Protein AF-A0A6P8J3Q3-F1 (afdb_monomer)

Nearest PDB structures (foldseek):
  6f09-assembly3_P  TM=2.972E-01  e=6.223E+00  Homo sapiens

Mean predicted aligned error: 11.13 Å

Foldseek 3Di:
DPPVVVVVVVLVVLLVVLVVLLVVLVVVVVVVCVVCVPPDPDDQPVVQLVSLLSQLLSCQANVHDPVSNVVSVVSLVPGPPNALVSLCSSLCSCCPPPHPNLVSNLVSLVVSLVRLVPDPDRDLVSNLVSLVVNLCSLCPVVPDPPPVSLVSSVVSLVVVLCVPVVCVPDDRDLVSLVVQLVVLQVQLVVCVVVVNNVSSCSSNVSSVSSVVSNVVVVVVVVVVVPVDDDDDDDFDDDDPDTDDDDPDDDDDDPDDD

pLDDT: mean 80.4, std 21.44, range [24.84, 98.38]

Organism: Actinia tenebrosa (NCBI:txid6105)

Secondary structure (DSSP, 8-state):
--HHHHHHHHHHHHHHHHHHHHHHHHHHHHHHHHHHTTS---S--HHHHHHHHHHHHHHHHHT--HHHHHHHHHHHHHSTT--HHHHHHHHHH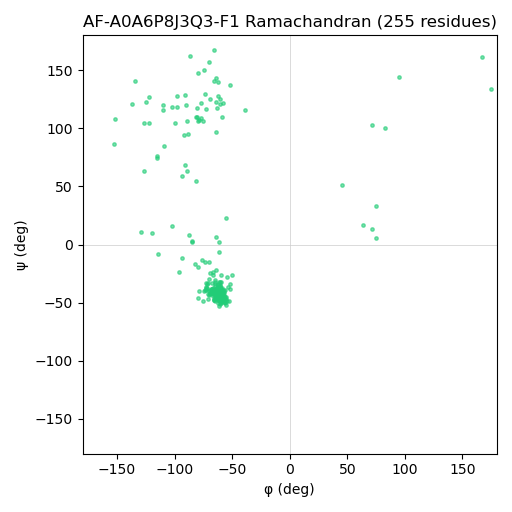HTSTT---HHHHHHHHHHHHHHHHTSSS--HHHHHHHHHHHHHHHH-STT---HHHHHHHHHHHHHHHHHHHT-TT----HHHHHHHHHHHHHHHHHHHHTT-HHHHHHHHHHHHHHHHHHHHHHHHHHHH--SS---------BTTB------S---------

Solvent-accessible surface area (backbone atoms only — not comparable to full-atom values): 14743 Å² total; per-residue (Å²): 132,60,69,69,57,55,52,52,52,52,54,51,52,52,48,52,53,38,53,51,49,49,52,50,47,51,53,50,54,53,48,52,51,62,64,45,74,80,46,82,87,83,72,83,54,59,66,63,52,50,48,39,52,53,49,37,41,37,38,34,63,65,66,57,55,69,69,60,48,49,52,36,52,52,52,52,69,71,40,76,88,63,51,33,65,59,26,46,49,51,18,50,43,25,55,39,83,88,16,76,38,63,68,64,16,52,53,25,35,53,51,18,48,54,42,40,68,71,36,100,66,67,52,42,74,60,45,49,53,49,50,48,52,50,41,44,63,36,52,62,61,83,76,64,86,50,63,64,43,51,51,57,32,48,53,54,52,49,56,50,50,51,60,48,69,77,30,87,87,56,76,66,49,63,72,58,46,53,49,51,21,51,54,28,34,52,52,10,53,56,30,40,80,68,71,38,52,74,62,11,50,55,27,37,51,52,16,51,55,44,48,53,56,52,52,53,50,53,52,56,51,53,68,71,44,76,76,79,81,94,81,91,80,87,85,68,90,56,93,94,50,88,69,87,84,76,89,80,82,91,74,85,80,78,78,84,126

Radius of gyration: 24.21 Å; Cα contacts (8 Å, |Δi|>4): 205; chains: 1; bounding box: 51×53×72 Å

Sequence (257 aa):
IPYSLLIATFVSIQKNVLKQALTHIQACRDLCRRINAGRQASGRDDIAILLTLYEFEAKAKLGESDASLESCLQKAIALPYCEAKTFETLAALAVEPPAFYKDISMKSLRLAVKKHKNSNSVDFNKLSKVYHSLIEMSLNAGSSSDANSKEEAWGIYQEILECIDDNEKATYPEMEAIWLMTKAWNCGIHLFSSGRLKAAEKWCATAMRLLQQLNGFKNNYESKNDGNIPSKVHVQVENGSFSFLISSSPVHMPFLE

Structure (mmCIF, N/CA/C/O backbone):
data_AF-A0A6P8J3Q3-F1
#
_entry.id   AF-A0A6P8J3Q3-F1
#
loop_
_atom_site.group_PDB
_atom_site.id
_atom_site.type_symbol
_atom_site.label_atom_id
_atom_site.label_alt_id
_atom_site.label_comp_id
_atom_site.label_asym_id
_atom_site.label_entity_id
_atom_site.label_seq_id
_atom_site.pdbx_PDB_ins_code
_atom_site.Cartn_x
_atom_site.Cartn_y
_atom_site.Cartn_z
_atom_site.occupancy
_atom_site.B_iso_or_equiv
_atom_site.auth_seq_id
_atom_site.auth_comp_id
_atom_site.auth_asym_id
_atom_site.auth_atom_id
_atom_site.pdbx_PDB_model_num
ATOM 1 N N . ILE A 1 1 ? 30.888 26.381 -12.286 1.00 66.25 1 ILE A N 1
ATOM 2 C CA . ILE A 1 1 ? 29.611 25.821 -12.798 1.00 66.25 1 ILE A CA 1
ATOM 3 C C . ILE A 1 1 ? 28.544 26.118 -11.753 1.00 66.25 1 ILE A C 1
ATOM 5 O O . ILE A 1 1 ? 28.796 25.799 -10.596 1.00 66.25 1 ILE A O 1
ATOM 9 N N . PRO A 1 2 ? 27.424 26.777 -12.089 1.00 84.31 2 PRO A N 1
ATOM 10 C CA . PRO A 1 2 ? 26.371 27.029 -11.110 1.00 84.31 2 PRO A CA 1
ATOM 11 C C . PRO A 1 2 ? 25.737 25.701 -10.670 1.00 84.31 2 PRO A C 1
ATOM 13 O O . PRO A 1 2 ? 25.537 24.807 -11.492 1.00 84.31 2 PRO A O 1
ATOM 16 N N . TYR A 1 3 ? 25.414 25.574 -9.380 1.00 79.56 3 TYR A N 1
ATOM 17 C CA . TYR A 1 3 ? 24.827 24.363 -8.786 1.00 79.56 3 TYR A CA 1
ATOM 18 C C . TYR A 1 3 ? 23.587 23.854 -9.540 1.00 79.56 3 TYR A C 1
ATOM 20 O O . TYR A 1 3 ? 23.400 22.649 -9.682 1.00 79.56 3 TYR A O 1
ATOM 28 N N . SER A 1 4 ? 22.781 24.760 -10.099 1.00 80.56 4 SER A N 1
ATOM 29 C CA . SER A 1 4 ? 21.615 24.428 -10.924 1.00 80.56 4 SER A CA 1
ATOM 30 C C . SER A 1 4 ? 21.967 23.643 -12.192 1.00 80.56 4 SER A C 1
ATOM 32 O O . SER A 1 4 ? 21.256 22.707 -12.553 1.00 80.56 4 SER A O 1
ATOM 34 N N . LEU A 1 5 ? 23.082 23.974 -12.849 1.00 82.06 5 LEU A N 1
ATOM 35 C CA . LEU A 1 5 ? 23.535 23.275 -14.052 1.00 82.06 5 LEU A CA 1
ATOM 36 C C . LEU A 1 5 ? 24.076 21.882 -13.704 1.00 82.06 5 LEU A C 1
ATOM 38 O O . LEU A 1 5 ? 23.796 20.928 -14.424 1.00 82.06 5 LEU A O 1
ATOM 42 N N . LEU A 1 6 ? 24.768 21.743 -12.567 1.00 83.81 6 LEU A N 1
ATOM 43 C CA . LEU A 1 6 ? 25.231 20.446 -12.064 1.00 83.81 6 LEU A CA 1
ATOM 44 C C . LEU A 1 6 ? 24.043 19.505 -11.788 1.00 83.81 6 LEU A C 1
ATOM 46 O O . LEU A 1 6 ? 24.020 18.379 -12.285 1.00 83.81 6 LEU A O 1
ATOM 50 N N . ILE A 1 7 ? 23.020 19.988 -11.075 1.00 85.56 7 ILE A N 1
ATOM 51 C CA . ILE A 1 7 ? 21.802 19.217 -10.775 1.00 85.56 7 ILE A CA 1
ATOM 52 C C . ILE A 1 7 ? 21.082 18.813 -12.067 1.00 85.56 7 ILE A C 1
ATOM 54 O O . ILE A 1 7 ? 20.723 17.648 -12.232 1.00 85.56 7 ILE A O 1
ATOM 58 N N . ALA A 1 8 ? 20.925 19.737 -13.020 1.00 81.81 8 ALA A N 1
ATOM 59 C CA . ALA A 1 8 ? 20.285 19.441 -14.300 1.00 81.81 8 ALA A CA 1
ATOM 60 C C . ALA A 1 8 ? 21.044 18.364 -15.097 1.00 81.81 8 ALA A C 1
ATOM 62 O O . ALA A 1 8 ? 20.426 17.448 -15.644 1.00 81.81 8 ALA A O 1
ATOM 63 N N . THR A 1 9 ? 22.380 18.431 -15.130 1.00 86.38 9 THR A N 1
ATOM 64 C CA . THR A 1 9 ? 23.198 17.403 -15.794 1.00 86.38 9 THR A CA 1
ATOM 65 C C . THR A 1 9 ? 23.072 16.043 -15.115 1.00 86.38 9 THR A C 1
ATOM 67 O O . THR A 1 9 ? 22.889 15.041 -15.801 1.00 86.38 9 THR A O 1
ATOM 70 N N . PHE A 1 10 ? 23.073 16.004 -13.781 1.00 86.69 10 PHE A N 1
ATOM 71 C CA . PHE A 1 10 ? 22.907 14.772 -13.017 1.00 86.69 10 PHE A CA 1
ATOM 72 C C . PHE A 1 10 ? 21.541 14.117 -13.268 1.00 86.69 10 PHE A C 1
ATOM 74 O O . PHE A 1 10 ? 21.478 12.935 -13.605 1.00 86.69 10 PHE A O 1
ATOM 81 N N . VAL A 1 11 ? 20.453 14.895 -13.207 1.00 87.56 11 VAL A N 1
ATOM 82 C CA . VAL A 1 11 ? 19.094 14.410 -13.507 1.00 87.56 11 VAL A CA 1
ATOM 83 C C . VAL A 1 11 ? 18.997 13.893 -14.946 1.00 87.56 11 VAL A C 1
ATOM 85 O O . VAL A 1 11 ? 18.385 12.854 -15.192 1.00 87.56 11 VAL A O 1
ATOM 88 N N . SER A 1 12 ? 19.620 14.581 -15.907 1.00 88.75 12 SER A N 1
ATOM 89 C CA . SER A 1 12 ? 19.648 14.144 -17.309 1.00 88.75 12 SER A CA 1
ATOM 90 C C . SER A 1 12 ? 20.360 12.796 -17.482 1.00 88.75 12 SER A C 1
ATOM 92 O O . SER A 1 12 ? 19.829 11.895 -18.135 1.00 88.75 12 SER A O 1
ATOM 94 N N . ILE A 1 13 ? 21.520 12.615 -16.837 1.00 91.06 13 ILE A N 1
ATOM 95 C CA . ILE A 1 13 ? 22.264 11.346 -16.850 1.00 91.06 13 ILE A CA 1
ATOM 96 C C . ILE A 1 13 ? 21.415 10.223 -16.246 1.00 91.06 13 ILE A C 1
ATOM 98 O O . ILE A 1 13 ? 21.272 9.173 -16.872 1.00 91.06 13 ILE A O 1
ATOM 102 N N . GLN A 1 14 ? 20.791 10.454 -15.086 1.00 90.12 14 GLN A N 1
ATOM 103 C CA . GLN A 1 14 ? 19.915 9.463 -14.454 1.00 90.12 14 GLN A CA 1
ATOM 104 C C . GLN A 1 14 ? 18.760 9.047 -15.372 1.00 90.12 14 GLN A C 1
ATOM 106 O O . GLN A 1 14 ? 18.527 7.854 -15.569 1.00 90.12 14 GLN A O 1
ATOM 111 N N . LYS A 1 15 ? 18.077 10.011 -16.002 1.00 93.31 15 LYS A N 1
ATOM 112 C CA . LYS A 1 15 ? 16.995 9.713 -16.953 1.00 93.31 15 LYS A CA 1
ATOM 113 C C . LYS A 1 15 ? 17.480 8.879 -18.141 1.00 93.31 15 LYS A C 1
ATOM 115 O O . LYS A 1 15 ? 16.763 7.986 -18.584 1.00 93.31 15 LYS A O 1
ATOM 120 N N . ASN A 1 16 ? 18.681 9.135 -18.655 1.00 94.25 16 ASN A N 1
ATOM 121 C CA . ASN A 1 16 ? 19.234 8.350 -19.761 1.00 94.25 16 ASN A CA 1
ATOM 122 C C . ASN A 1 16 ? 19.541 6.904 -19.347 1.00 94.25 16 ASN A C 1
ATOM 124 O O . ASN A 1 16 ? 19.193 5.983 -20.084 1.00 94.25 16 ASN A O 1
ATOM 128 N N . VAL A 1 17 ? 20.107 6.697 -18.154 1.00 95.25 17 VAL A N 1
ATOM 129 C CA . VAL A 1 17 ? 20.362 5.352 -17.611 1.00 95.25 17 VAL A CA 1
ATOM 130 C C . VAL A 1 17 ? 19.056 4.573 -17.426 1.00 95.25 17 VAL A C 1
ATOM 132 O O . VAL A 1 17 ? 18.976 3.413 -17.823 1.00 95.25 17 VAL A O 1
ATOM 135 N N . LEU A 1 18 ? 18.001 5.209 -16.908 1.00 95.38 18 LEU A N 1
ATOM 136 C CA . LEU A 1 18 ? 16.689 4.567 -16.746 1.00 95.38 18 LEU A CA 1
ATOM 137 C C . LEU A 1 18 ? 16.054 4.182 -18.094 1.00 95.38 18 LEU A C 1
ATOM 139 O O . LEU A 1 18 ? 15.531 3.079 -18.242 1.00 95.38 18 LEU A O 1
ATOM 143 N N . LYS A 1 19 ? 16.154 5.042 -19.116 1.00 96.44 19 LYS A N 1
ATOM 144 C CA . LYS A 1 19 ? 15.701 4.711 -20.483 1.00 96.44 19 LYS A CA 1
ATOM 145 C C . LYS A 1 19 ? 16.480 3.538 -21.081 1.00 96.44 19 LYS A C 1
ATOM 147 O O . LYS A 1 19 ? 15.908 2.676 -21.752 1.00 96.44 19 LYS A O 1
ATOM 152 N N . GLN A 1 20 ? 17.784 3.487 -20.826 1.00 96.81 20 GLN A N 1
ATOM 153 C CA . GLN A 1 20 ? 18.616 2.367 -21.247 1.00 96.81 20 GLN A CA 1
ATOM 154 C C . GLN A 1 20 ? 18.205 1.073 -20.528 1.00 96.81 20 GLN A C 1
ATOM 156 O O . GLN A 1 20 ? 18.071 0.034 -21.176 1.00 96.81 20 GLN A O 1
ATOM 161 N N . ALA A 1 21 ? 17.911 1.135 -19.225 1.00 96.81 21 ALA A N 1
ATOM 162 C CA . ALA A 1 21 ? 17.387 -0.000 -18.470 1.00 96.81 21 ALA A CA 1
ATOM 163 C C . ALA A 1 21 ? 16.079 -0.536 -19.078 1.00 96.81 21 ALA A C 1
ATOM 165 O O . ALA A 1 21 ? 15.970 -1.741 -19.296 1.00 96.81 21 ALA A O 1
ATOM 166 N N . LEU A 1 22 ? 15.136 0.336 -19.460 1.00 97.25 22 LEU A N 1
ATOM 167 C CA . LEU A 1 22 ? 13.906 -0.073 -20.156 1.00 97.25 22 LEU A CA 1
ATOM 168 C C . LEU A 1 22 ? 14.185 -0.810 -21.474 1.00 97.25 22 LEU A C 1
ATOM 170 O O . LEU A 1 22 ? 13.534 -1.811 -21.778 1.00 97.25 22 LEU A O 1
ATOM 174 N N . THR A 1 23 ? 15.190 -0.363 -22.228 1.00 97.25 23 THR A N 1
ATOM 175 C CA . THR A 1 23 ? 15.608 -1.028 -23.473 1.00 97.25 23 THR A CA 1
ATOM 176 C C . THR A 1 23 ? 16.150 -2.433 -23.195 1.00 97.25 23 THR A C 1
ATOM 178 O O . THR A 1 23 ? 15.780 -3.392 -23.874 1.00 97.25 23 THR A O 1
ATOM 181 N N . HIS A 1 24 ? 16.981 -2.584 -22.160 1.00 96.12 24 HIS A N 1
ATOM 182 C CA . HIS A 1 24 ? 17.512 -3.885 -21.749 1.00 96.12 24 HIS A CA 1
ATOM 183 C C . HIS A 1 24 ? 16.425 -4.822 -21.217 1.00 96.12 24 HIS A C 1
ATOM 185 O O . HIS A 1 24 ? 16.411 -5.998 -21.575 1.00 96.12 24 HIS A O 1
ATOM 191 N N . ILE A 1 25 ? 15.476 -4.308 -20.430 1.00 96.25 25 ILE A N 1
ATOM 192 C CA . ILE A 1 25 ? 14.324 -5.076 -19.942 1.00 96.25 25 ILE A CA 1
ATOM 193 C C . ILE A 1 25 ? 13.524 -5.629 -21.123 1.00 96.25 25 ILE A C 1
ATOM 195 O O . ILE A 1 25 ? 13.201 -6.820 -21.142 1.00 96.25 25 ILE A O 1
ATOM 199 N N . GLN A 1 26 ? 13.251 -4.802 -22.135 1.00 94.94 26 GLN A N 1
ATOM 200 C CA . GLN A 1 26 ? 12.537 -5.245 -23.329 1.00 94.94 26 GLN A CA 1
ATOM 201 C C . GLN A 1 26 ? 13.323 -6.318 -24.098 1.00 94.94 26 GLN A C 1
ATOM 203 O O . GLN A 1 26 ? 12.759 -7.358 -24.442 1.00 94.94 26 GLN A O 1
ATOM 208 N N . ALA A 1 27 ? 14.632 -6.131 -24.284 1.00 95.06 27 ALA A N 1
ATOM 209 C CA . ALA A 1 27 ? 15.490 -7.130 -24.920 1.00 95.06 27 ALA A CA 1
ATOM 210 C C . ALA A 1 27 ? 15.504 -8.470 -24.155 1.00 95.06 27 ALA A C 1
ATOM 212 O O . ALA A 1 27 ? 15.440 -9.537 -24.776 1.00 95.06 27 ALA A O 1
ATOM 213 N N . CYS A 1 28 ? 15.522 -8.437 -22.817 1.00 93.94 28 CYS A N 1
ATOM 214 C CA . CYS A 1 28 ? 15.408 -9.634 -21.982 1.00 93.94 28 CYS A CA 1
ATOM 215 C C . CYS A 1 28 ? 14.054 -10.326 -22.172 1.00 93.94 28 CYS A C 1
ATOM 217 O O . CYS A 1 28 ? 14.020 -11.539 -22.369 1.00 93.94 28 CYS A O 1
ATOM 219 N N . ARG A 1 29 ? 12.941 -9.577 -22.200 1.00 91.50 29 ARG A N 1
ATOM 220 C CA . ARG A 1 29 ? 11.610 -10.148 -22.477 1.00 91.50 29 ARG A CA 1
ATOM 221 C C . ARG A 1 29 ? 11.564 -10.832 -23.845 1.00 91.50 29 ARG A C 1
ATOM 223 O O . ARG A 1 29 ? 10.984 -11.910 -23.972 1.00 91.50 29 ARG A O 1
ATOM 230 N N . ASP A 1 30 ? 12.177 -10.239 -24.863 1.00 91.38 30 ASP A N 1
ATOM 231 C CA . ASP A 1 30 ? 12.240 -10.808 -26.216 1.00 91.38 30 ASP A CA 1
ATOM 232 C C . ASP A 1 30 ? 13.089 -12.081 -26.259 1.00 91.38 30 ASP A C 1
ATOM 234 O O . ASP A 1 30 ? 12.756 -13.046 -26.950 1.00 91.38 30 ASP A O 1
ATOM 238 N N . LEU A 1 31 ? 14.190 -12.107 -25.509 1.00 89.62 31 LEU A N 1
ATOM 239 C CA . LEU A 1 31 ? 15.022 -13.293 -25.361 1.00 89.62 31 LEU A CA 1
ATOM 240 C C . LEU A 1 31 ? 14.269 -14.422 -24.643 1.00 89.62 31 LEU A C 1
ATOM 242 O O . LEU A 1 31 ? 14.228 -15.534 -25.166 1.00 89.62 31 LEU A O 1
ATOM 246 N N . CYS A 1 32 ? 13.612 -14.136 -23.516 1.00 87.31 32 CYS A N 1
ATOM 247 C CA . CYS A 1 32 ? 12.793 -15.112 -22.793 1.00 87.31 32 CYS A CA 1
ATOM 248 C C . CYS A 1 32 ? 11.689 -15.691 -23.687 1.00 87.31 32 CYS A C 1
ATOM 250 O O . CYS A 1 32 ? 11.519 -16.908 -23.740 1.00 87.31 32 CYS A O 1
ATOM 252 N N . ARG A 1 33 ? 10.992 -14.843 -24.458 1.00 86.94 33 ARG A N 1
ATOM 253 C CA . ARG A 1 33 ? 9.978 -15.294 -25.425 1.00 86.94 33 ARG A CA 1
ATOM 254 C C . ARG A 1 33 ? 10.558 -16.244 -26.471 1.00 86.94 33 ARG A C 1
ATOM 256 O O . ARG A 1 33 ? 9.953 -17.275 -26.741 1.00 86.94 33 ARG A O 1
ATOM 263 N N . ARG A 1 34 ? 11.738 -15.941 -27.019 1.00 87.75 34 ARG A N 1
ATOM 264 C CA . ARG A 1 34 ? 12.415 -16.807 -28.002 1.00 87.75 34 ARG A CA 1
ATOM 265 C C . ARG A 1 34 ? 12.858 -18.145 -27.410 1.00 87.75 34 ARG A C 1
ATOM 267 O O . ARG A 1 34 ? 12.688 -19.167 -28.061 1.00 87.75 34 ARG A O 1
ATOM 274 N N . ILE A 1 35 ? 13.391 -18.148 -26.188 1.00 84.88 35 ILE A N 1
ATOM 275 C CA . ILE A 1 35 ? 13.822 -19.377 -25.500 1.00 84.88 35 ILE A CA 1
ATOM 276 C C . ILE A 1 35 ? 12.617 -20.275 -25.179 1.00 84.88 35 ILE A C 1
ATOM 278 O O . ILE A 1 35 ? 12.686 -21.493 -25.346 1.00 84.88 35 ILE A O 1
ATOM 282 N N . ASN A 1 36 ? 11.504 -19.672 -24.756 1.00 79.75 36 ASN A N 1
ATOM 283 C CA . ASN A 1 36 ? 10.302 -20.397 -24.350 1.00 79.75 36 ASN A CA 1
ATOM 284 C C . ASN A 1 36 ? 9.414 -20.822 -25.531 1.00 79.75 36 ASN A C 1
ATOM 286 O O . ASN A 1 36 ? 8.618 -21.740 -25.376 1.00 79.75 36 ASN A O 1
ATOM 290 N N . ALA A 1 37 ? 9.579 -20.240 -26.725 1.00 73.06 37 ALA A N 1
ATOM 291 C CA . ALA A 1 37 ? 8.813 -20.593 -27.929 1.00 73.06 37 ALA A CA 1
ATOM 292 C C . ALA A 1 37 ? 8.983 -22.058 -28.400 1.00 73.06 37 ALA A C 1
ATOM 294 O O . ALA A 1 37 ? 8.282 -22.487 -29.311 1.00 73.06 37 ALA A O 1
ATOM 295 N N . GLY A 1 38 ? 9.885 -22.832 -27.785 1.00 64.12 38 GLY A N 1
ATOM 296 C CA . GLY A 1 38 ? 10.085 -24.258 -28.064 1.00 64.12 38 GLY A CA 1
ATOM 297 C C . GLY A 1 38 ? 10.083 -25.168 -26.831 1.00 64.12 38 GLY A C 1
ATOM 298 O O . GLY A 1 38 ? 10.479 -26.326 -26.946 1.00 64.12 38 GLY A O 1
ATOM 299 N N . ARG A 1 39 ? 9.694 -24.677 -25.645 1.00 65.69 39 ARG A N 1
ATOM 300 C CA . ARG A 1 39 ? 9.683 -25.462 -24.396 1.00 65.69 39 ARG A CA 1
ATOM 301 C C . ARG A 1 39 ? 8.372 -25.246 -23.647 1.00 65.69 39 ARG A C 1
ATOM 303 O O . ARG A 1 39 ? 7.893 -24.121 -23.564 1.00 65.69 39 ARG A O 1
ATOM 310 N N . GLN A 1 40 ? 7.811 -26.303 -23.054 1.00 59.34 40 GLN A N 1
ATOM 311 C CA . GLN A 1 40 ? 6.755 -26.113 -22.058 1.00 59.34 40 GLN A CA 1
ATOM 312 C C . GLN A 1 40 ? 7.356 -25.363 -20.865 1.00 59.34 40 GLN A C 1
ATOM 314 O O . GLN A 1 40 ? 8.362 -25.800 -20.302 1.00 59.34 40 GLN A O 1
ATOM 319 N N . ALA A 1 41 ? 6.778 -24.210 -20.526 1.00 58.66 41 ALA A N 1
ATOM 320 C CA . ALA A 1 41 ? 7.218 -23.381 -19.412 1.00 58.66 41 ALA A CA 1
ATOM 321 C C . ALA A 1 41 ? 7.022 -24.154 -18.099 1.00 58.66 41 ALA A C 1
ATOM 323 O O . ALA A 1 41 ? 5.925 -24.221 -17.556 1.00 58.66 41 ALA A O 1
ATOM 324 N N . SER A 1 42 ? 8.090 -24.785 -17.619 1.00 50.56 42 SER A N 1
ATOM 325 C CA . SER A 1 42 ? 8.098 -25.556 -16.379 1.00 50.56 42 SER A CA 1
ATOM 326 C C . SER A 1 42 ? 8.905 -24.791 -15.336 1.00 50.56 42 SER A C 1
ATOM 328 O O . SER A 1 42 ? 10.104 -25.018 -15.185 1.00 50.56 42 SER A O 1
ATOM 330 N N . GLY A 1 43 ? 8.261 -23.851 -14.646 1.00 57.78 43 GLY A N 1
ATOM 331 C CA . GLY A 1 43 ? 8.875 -23.114 -13.543 1.00 57.78 43 GLY A CA 1
ATOM 332 C C . GLY A 1 43 ? 8.083 -21.881 -13.111 1.00 57.78 43 GLY A C 1
ATOM 333 O O . GLY A 1 43 ? 7.242 -21.375 -13.853 1.00 57.78 43 GLY A O 1
ATOM 334 N N . ARG A 1 44 ? 8.371 -21.405 -11.895 1.00 62.66 44 ARG A N 1
ATOM 335 C CA . ARG A 1 44 ? 7.938 -20.097 -11.389 1.00 62.66 44 ARG A CA 1
ATOM 336 C C . ARG A 1 44 ? 8.556 -19.017 -12.282 1.00 62.66 44 ARG A C 1
ATOM 338 O O . ARG A 1 44 ? 9.762 -19.040 -12.522 1.00 62.66 44 ARG A O 1
ATOM 345 N N . ASP A 1 45 ? 7.745 -18.100 -12.805 1.00 75.75 45 ASP A N 1
ATOM 346 C CA . ASP A 1 45 ? 8.216 -17.057 -13.728 1.00 75.75 45 ASP A CA 1
ATOM 347 C C . ASP A 1 45 ? 8.853 -15.876 -12.969 1.00 75.75 45 ASP A C 1
ATOM 349 O O . ASP A 1 45 ? 8.459 -14.715 -13.100 1.00 75.75 45 ASP A O 1
ATOM 353 N N . ASP A 1 46 ? 9.838 -16.190 -12.122 1.00 86.25 46 ASP A N 1
ATOM 354 C CA . ASP A 1 46 ? 10.547 -15.218 -11.283 1.00 86.25 46 ASP A CA 1
ATOM 355 C C . ASP A 1 46 ? 11.236 -14.147 -12.133 1.00 86.25 46 ASP A C 1
ATOM 357 O O . ASP A 1 46 ? 11.295 -12.977 -11.752 1.00 86.25 46 ASP A O 1
ATOM 361 N N . ILE A 1 47 ? 11.692 -14.527 -13.331 1.00 89.06 47 ILE A N 1
ATOM 362 C CA . ILE A 1 47 ? 12.289 -13.600 -14.291 1.00 89.06 47 ILE A CA 1
ATOM 363 C C . ILE A 1 47 ? 11.238 -12.601 -14.784 1.00 89.06 47 ILE A C 1
ATOM 365 O O . ILE A 1 47 ? 11.515 -11.402 -14.781 1.00 89.06 47 ILE A O 1
ATOM 369 N N . ALA A 1 48 ? 10.031 -13.027 -15.175 1.00 90.75 48 ALA A N 1
ATOM 370 C CA . ALA A 1 48 ? 9.014 -12.068 -15.604 1.00 90.75 48 ALA A CA 1
ATOM 371 C C . ALA A 1 48 ? 8.518 -11.175 -14.462 1.00 90.75 48 ALA A C 1
ATOM 373 O O . ALA A 1 48 ? 8.221 -10.003 -14.721 1.00 90.75 48 ALA A O 1
ATOM 374 N N . ILE A 1 49 ? 8.462 -11.682 -13.224 1.00 93.50 49 ILE A N 1
ATOM 375 C CA . ILE A 1 49 ? 8.154 -10.864 -12.041 1.00 93.50 49 ILE A CA 1
ATOM 376 C C . ILE A 1 49 ? 9.228 -9.783 -11.871 1.00 93.50 49 ILE A C 1
ATOM 378 O O . ILE A 1 49 ? 8.893 -8.598 -11.850 1.00 93.50 49 ILE A O 1
ATOM 382 N N . LEU A 1 50 ? 10.510 -10.164 -11.844 1.00 94.06 50 LEU A N 1
ATOM 383 C CA . LEU A 1 50 ? 11.633 -9.228 -11.715 1.00 94.06 50 LEU A CA 1
ATOM 384 C C . LEU A 1 50 ? 11.654 -8.191 -12.842 1.00 94.06 50 LEU A C 1
ATOM 386 O O . LEU A 1 50 ? 11.740 -6.995 -12.576 1.00 94.06 50 LEU A O 1
ATOM 390 N N . LEU A 1 51 ? 11.507 -8.621 -14.099 1.00 95.12 51 LEU A N 1
ATOM 391 C CA . LEU A 1 51 ? 11.451 -7.708 -15.245 1.00 95.12 51 LEU A CA 1
ATOM 392 C C . LEU A 1 51 ? 10.272 -6.733 -15.144 1.00 95.12 51 LEU A C 1
ATOM 394 O O . LEU A 1 51 ? 10.382 -5.600 -15.601 1.00 95.12 51 LEU A O 1
ATOM 398 N N . THR A 1 52 ? 9.153 -7.147 -14.547 1.00 96.31 52 THR A N 1
ATOM 399 C CA . THR A 1 52 ? 7.989 -6.275 -14.334 1.00 96.31 52 THR A CA 1
ATOM 400 C C . THR A 1 52 ? 8.226 -5.268 -13.216 1.00 96.31 52 THR A C 1
ATOM 402 O O . THR A 1 52 ? 7.870 -4.105 -13.390 1.00 96.31 52 THR A O 1
ATOM 405 N N . LEU A 1 53 ? 8.878 -5.669 -12.121 1.00 97.19 53 LEU A N 1
ATOM 406 C CA . LEU A 1 53 ? 9.275 -4.758 -11.044 1.00 97.19 53 LEU A CA 1
ATOM 407 C C . LEU A 1 53 ? 10.269 -3.699 -11.539 1.00 97.19 53 LEU A C 1
ATOM 409 O O . LEU A 1 53 ? 10.044 -2.513 -11.317 1.00 97.19 53 LEU A O 1
ATOM 413 N N . TYR A 1 54 ? 11.305 -4.103 -12.281 1.00 97.56 54 TYR A N 1
ATOM 414 C CA . TYR A 1 54 ? 12.276 -3.159 -12.843 1.00 97.56 54 TYR A CA 1
ATOM 415 C C . TYR A 1 54 ? 11.665 -2.240 -13.905 1.00 97.56 54 TYR A C 1
ATOM 417 O O . TYR A 1 54 ? 12.013 -1.062 -13.970 1.00 97.56 54 TYR A O 1
ATOM 425 N N . GLU A 1 55 ? 10.748 -2.753 -14.734 1.00 97.81 55 GLU A N 1
ATOM 426 C CA . GLU A 1 55 ? 10.021 -1.922 -15.701 1.00 97.81 55 GLU A CA 1
ATOM 427 C C . GLU A 1 55 ? 9.196 -0.860 -14.971 1.00 97.81 55 GLU A C 1
ATOM 429 O O . GLU A 1 55 ? 9.253 0.315 -15.327 1.00 97.81 55 GLU A O 1
ATOM 434 N N . PHE A 1 56 ? 8.464 -1.270 -13.933 1.00 98.38 56 PHE A N 1
ATOM 435 C CA . PHE A 1 56 ? 7.653 -0.376 -13.119 1.00 98.38 56 PHE A CA 1
ATOM 436 C C . PHE A 1 56 ? 8.508 0.702 -12.441 1.00 98.38 56 PHE A C 1
ATOM 438 O O . PHE A 1 56 ? 8.213 1.886 -12.585 1.00 98.38 56 PHE A O 1
ATOM 445 N N . GLU A 1 57 ? 9.585 0.309 -11.755 1.00 98.00 57 GLU A N 1
ATOM 446 C CA . GLU A 1 57 ? 10.500 1.229 -11.072 1.00 98.00 57 GLU A CA 1
ATOM 447 C C . GLU A 1 57 ? 11.083 2.264 -12.038 1.00 98.00 57 GLU A C 1
ATOM 449 O O . GLU A 1 57 ? 11.033 3.466 -11.773 1.00 98.00 57 GLU A O 1
ATOM 454 N N . ALA A 1 58 ? 11.609 1.813 -13.180 1.00 97.62 58 ALA A N 1
ATOM 455 C CA . ALA A 1 58 ? 12.223 2.711 -14.147 1.00 97.62 58 ALA A CA 1
ATOM 456 C C . ALA A 1 58 ? 11.210 3.722 -14.702 1.00 97.62 58 ALA A C 1
ATOM 458 O O . ALA A 1 58 ? 11.522 4.910 -14.795 1.00 97.62 58 ALA A O 1
ATOM 459 N N . LYS A 1 59 ? 9.987 3.277 -15.012 1.00 98.12 59 LYS A N 1
ATOM 460 C CA . LYS A 1 59 ? 8.902 4.152 -15.481 1.00 98.12 59 LYS A CA 1
ATOM 461 C C . LYS A 1 59 ? 8.454 5.150 -14.419 1.00 98.12 59 LYS A C 1
ATOM 463 O O . LYS A 1 59 ? 8.282 6.328 -14.734 1.00 98.12 59 LYS A O 1
ATOM 468 N N . ALA A 1 60 ? 8.324 4.707 -13.170 1.00 97.81 60 ALA A N 1
ATOM 469 C CA . ALA A 1 60 ? 7.945 5.569 -12.056 1.00 97.81 60 ALA A CA 1
ATOM 470 C C . ALA A 1 60 ? 9.003 6.663 -11.839 1.00 97.81 60 ALA A C 1
ATOM 472 O O . ALA A 1 60 ? 8.678 7.848 -11.793 1.00 97.81 60 ALA A O 1
ATOM 473 N N . LYS A 1 61 ? 10.290 6.292 -11.820 1.00 96.44 61 LYS A N 1
ATOM 474 C CA . LYS A 1 61 ? 11.409 7.238 -11.648 1.00 96.44 61 LYS A CA 1
ATOM 475 C C . LYS A 1 61 ? 11.614 8.164 -12.852 1.00 96.44 61 LYS A C 1
ATOM 477 O O . LYS A 1 61 ? 12.147 9.264 -12.701 1.00 96.44 61 LYS A O 1
ATOM 482 N N . LEU A 1 62 ? 11.185 7.754 -14.047 1.00 96.50 62 LEU A N 1
ATOM 483 C CA . LEU A 1 62 ? 11.172 8.605 -15.242 1.00 96.50 62 LEU A CA 1
ATOM 484 C C . LEU A 1 62 ? 10.027 9.626 -15.252 1.00 96.50 62 LEU A C 1
ATOM 486 O O . LEU A 1 62 ? 10.089 10.569 -16.048 1.00 96.50 62 LEU A O 1
ATOM 490 N N . GLY A 1 63 ? 9.031 9.473 -14.377 1.00 95.38 63 GLY A N 1
ATOM 491 C CA . GLY A 1 63 ? 7.842 10.316 -14.368 1.00 95.38 63 GLY A CA 1
ATOM 492 C C . GLY A 1 63 ? 6.869 9.975 -15.501 1.00 95.38 63 GLY A C 1
ATOM 493 O O . GLY A 1 63 ? 6.260 10.882 -16.067 1.00 95.38 63 GLY A O 1
ATOM 494 N N . GLU A 1 64 ? 6.773 8.703 -15.908 1.00 96.19 64 GLU A N 1
ATOM 495 C CA . GLU A 1 64 ? 5.784 8.284 -16.910 1.00 96.19 64 GLU A CA 1
ATOM 496 C C . GLU A 1 64 ? 4.337 8.436 -16.397 1.00 96.19 64 GLU A C 1
ATOM 498 O O . GLU A 1 64 ? 4.087 8.682 -15.218 1.00 96.19 64 GLU A O 1
ATOM 503 N N . SER A 1 65 ? 3.355 8.327 -17.294 1.00 96.06 65 SER A N 1
ATOM 504 C CA . SER A 1 65 ? 1.944 8.492 -16.931 1.00 96.06 65 SER A CA 1
ATOM 505 C C . SER A 1 65 ? 1.412 7.343 -16.067 1.00 96.06 65 SER A C 1
ATOM 507 O O . SER A 1 65 ? 1.880 6.205 -16.170 1.00 96.06 65 SER A O 1
ATOM 509 N N . ASP A 1 66 ? 0.342 7.614 -15.310 1.00 94.56 66 ASP A N 1
ATOM 510 C CA . ASP A 1 66 ? -0.383 6.601 -14.526 1.00 94.56 66 ASP A CA 1
ATOM 511 C C . ASP A 1 66 ? -0.791 5.396 -15.374 1.00 94.56 66 ASP A C 1
ATOM 513 O O . ASP A 1 66 ? -0.665 4.256 -14.940 1.00 94.56 66 ASP A O 1
ATOM 517 N N . ALA A 1 67 ? -1.207 5.626 -16.624 1.00 96.88 67 ALA A N 1
ATOM 518 C CA . ALA A 1 67 ? -1.575 4.561 -17.553 1.00 96.88 67 ALA A CA 1
ATOM 519 C C . ALA A 1 67 ? -0.401 3.612 -17.871 1.00 96.88 67 ALA A C 1
ATOM 521 O O . ALA A 1 67 ? -0.603 2.407 -18.043 1.00 96.88 67 ALA A O 1
ATOM 522 N N . SER A 1 68 ? 0.831 4.131 -17.931 1.00 96.38 68 SER A N 1
ATOM 523 C CA . SER A 1 68 ? 2.024 3.310 -18.169 1.00 96.38 68 SER A CA 1
ATOM 524 C C . SER A 1 68 ? 2.357 2.422 -16.967 1.00 96.38 68 SER A C 1
ATOM 526 O O . SER A 1 68 ? 2.693 1.241 -17.132 1.00 96.38 68 SER A O 1
ATOM 528 N N . LEU A 1 69 ? 2.209 2.963 -15.754 1.00 97.62 69 LEU A N 1
ATOM 529 C CA . LEU A 1 69 ? 2.389 2.221 -14.504 1.00 97.62 69 LEU A CA 1
ATOM 530 C C . LEU A 1 69 ? 1.275 1.198 -14.290 1.00 97.62 69 LEU A C 1
ATOM 532 O O . LEU A 1 69 ? 1.547 0.046 -13.951 1.00 97.62 69 LEU A O 1
ATOM 536 N N . GLU A 1 70 ? 0.035 1.579 -14.583 1.00 97.31 70 GLU A N 1
ATOM 537 C CA . GLU A 1 70 ? -1.124 0.696 -14.552 1.00 97.31 70 GLU A CA 1
ATOM 538 C C . GLU A 1 70 ? -0.930 -0.494 -15.497 1.00 97.31 70 GLU A C 1
ATOM 540 O O . GLU A 1 70 ? -1.182 -1.631 -15.108 1.00 97.31 70 GLU A O 1
ATOM 545 N N . SER A 1 71 ? -0.390 -0.285 -16.703 1.00 96.94 71 SER A N 1
ATOM 546 C CA . SER A 1 71 ? -0.063 -1.400 -17.598 1.00 96.94 71 SER A CA 1
ATOM 547 C C . SER A 1 71 ? 0.937 -2.380 -16.972 1.00 96.94 71 SER A C 1
ATOM 549 O O . SER A 1 71 ? 0.798 -3.592 -17.151 1.00 96.94 71 SER A O 1
ATOM 551 N N . CYS A 1 72 ? 1.923 -1.890 -16.218 1.00 96.19 72 CYS A N 1
ATOM 552 C CA . CYS A 1 72 ? 2.885 -2.745 -15.522 1.00 96.19 72 CYS A CA 1
ATOM 553 C C . CYS A 1 72 ? 2.227 -3.515 -14.370 1.00 96.19 72 CYS A C 1
ATOM 555 O O . CYS A 1 72 ? 2.482 -4.709 -14.209 1.00 96.19 72 CYS A O 1
ATOM 557 N N . LEU A 1 73 ? 1.319 -2.872 -13.632 1.00 97.12 73 LEU A N 1
ATOM 558 C CA . LEU A 1 73 ? 0.507 -3.535 -12.615 1.00 97.12 73 LEU A CA 1
ATOM 559 C C . LEU A 1 73 ? -0.362 -4.646 -13.229 1.00 97.12 73 LEU A C 1
ATOM 561 O O . LEU A 1 73 ? -0.386 -5.760 -12.710 1.00 97.12 73 LEU A O 1
ATOM 565 N N . GLN A 1 74 ? -1.000 -4.395 -14.377 1.00 97.19 74 GLN A N 1
ATOM 566 C CA . GLN A 1 74 ? -1.778 -5.410 -15.099 1.00 97.19 74 GLN A CA 1
ATOM 567 C C . GLN A 1 74 ? -0.916 -6.593 -15.554 1.00 97.19 74 GLN A C 1
ATOM 569 O O . GLN A 1 74 ? -1.339 -7.743 -15.422 1.00 97.19 74 GLN A O 1
ATOM 574 N N . LYS A 1 75 ? 0.320 -6.344 -16.013 1.00 94.62 75 LYS A N 1
ATOM 575 C CA . LYS A 1 75 ? 1.281 -7.423 -16.300 1.00 94.62 75 LYS A CA 1
ATOM 576 C C . LYS A 1 75 ? 1.538 -8.266 -15.051 1.00 94.62 75 LYS A C 1
ATOM 578 O O . LYS A 1 75 ? 1.457 -9.484 -15.138 1.00 94.62 75 LYS A O 1
ATOM 583 N N . ALA A 1 76 ? 1.785 -7.643 -13.897 1.00 95.25 76 ALA A N 1
ATOM 584 C CA . ALA A 1 76 ? 2.021 -8.362 -12.643 1.00 95.25 76 ALA A CA 1
ATOM 585 C C . ALA A 1 76 ? 0.805 -9.191 -12.189 1.00 95.25 76 ALA A C 1
ATOM 587 O O . ALA A 1 76 ? 0.980 -10.303 -11.695 1.00 95.25 76 ALA A O 1
ATOM 588 N N . ILE A 1 77 ? -0.420 -8.688 -12.383 1.00 95.31 77 ILE A N 1
ATOM 589 C CA . ILE A 1 77 ? -1.663 -9.423 -12.088 1.00 95.31 77 ILE A CA 1
ATOM 590 C C . ILE A 1 77 ? -1.797 -10.670 -12.970 1.00 95.31 77 ILE A C 1
ATOM 592 O O . ILE A 1 77 ? -2.232 -11.714 -12.485 1.00 95.31 77 ILE A O 1
ATOM 596 N N . ALA A 1 78 ? -1.421 -10.563 -14.246 1.00 93.50 78 ALA A N 1
ATOM 597 C CA . ALA A 1 78 ? -1.517 -11.652 -15.213 1.00 93.50 78 ALA A CA 1
ATOM 598 C C . ALA A 1 78 ? -0.458 -12.754 -15.016 1.00 93.50 78 ALA A C 1
ATOM 600 O O . ALA A 1 78 ? -0.601 -13.835 -15.589 1.00 93.50 78 ALA A O 1
ATOM 601 N N . LEU A 1 79 ? 0.598 -12.507 -14.230 1.00 90.94 79 LEU A N 1
ATOM 602 C CA . LEU A 1 79 ? 1.652 -13.494 -14.007 1.00 90.94 79 LEU A CA 1
ATOM 603 C C . LEU A 1 79 ? 1.174 -14.630 -13.086 1.00 90.94 79 LEU A C 1
ATOM 605 O O . LEU A 1 79 ? 0.672 -14.372 -11.981 1.00 90.94 79 LEU A O 1
ATOM 609 N N . PRO A 1 80 ? 1.371 -15.899 -13.488 1.00 82.88 80 PRO A N 1
ATOM 610 C CA . PRO A 1 80 ? 1.088 -17.030 -12.621 1.00 82.88 80 PRO A CA 1
ATOM 611 C C . PRO A 1 80 ? 2.030 -16.985 -11.411 1.00 82.88 80 PRO A C 1
ATOM 613 O O . PRO A 1 80 ? 3.193 -16.607 -11.528 1.00 82.88 80 PRO A O 1
ATOM 616 N N . TYR A 1 81 ? 1.525 -17.363 -10.2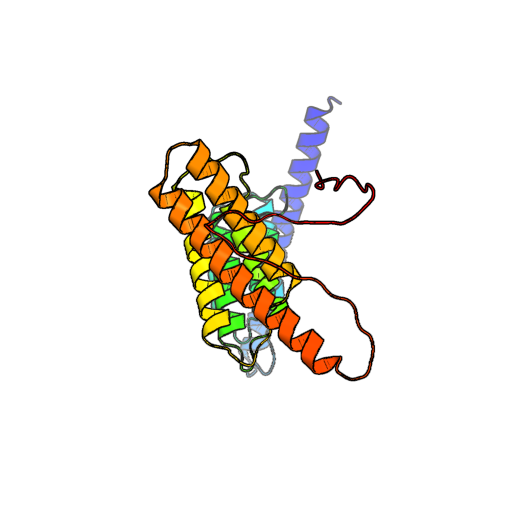35 1.00 81.81 81 TYR A N 1
ATOM 617 C CA . TYR A 1 81 ? 2.287 -17.373 -8.973 1.00 81.81 81 TYR A CA 1
ATOM 618 C C . TYR A 1 81 ? 2.771 -16.002 -8.471 1.00 81.81 81 TYR A C 1
ATOM 620 O O . TYR A 1 81 ? 3.616 -15.942 -7.583 1.00 81.81 81 TYR A O 1
ATOM 628 N N . CYS A 1 82 ? 2.214 -14.896 -8.974 1.00 88.94 82 CYS A N 1
ATOM 629 C CA . CYS A 1 82 ? 2.476 -13.574 -8.410 1.00 88.94 82 CYS A CA 1
ATOM 630 C C . CYS A 1 82 ? 1.953 -13.491 -6.960 1.00 88.94 82 CYS A C 1
ATOM 632 O O . CYS A 1 82 ? 0.745 -13.650 -6.706 1.00 88.94 82 CYS A O 1
ATOM 634 N N . GLU A 1 83 ? 2.876 -13.282 -6.020 1.00 92.19 83 GLU A N 1
ATOM 635 C CA . GLU A 1 83 ? 2.641 -13.265 -4.575 1.00 92.19 83 GLU A CA 1
ATOM 636 C C . GLU A 1 83 ? 2.219 -11.875 -4.086 1.00 92.19 83 GLU A C 1
ATOM 638 O O . GLU A 1 83 ? 2.473 -10.859 -4.733 1.00 92.19 83 GLU A O 1
ATOM 643 N N . ALA A 1 84 ? 1.625 -11.811 -2.890 1.00 95.50 84 ALA A N 1
ATOM 644 C CA . ALA A 1 84 ? 1.303 -10.540 -2.240 1.00 95.50 84 ALA A CA 1
ATOM 645 C C . ALA A 1 84 ? 2.530 -9.615 -2.136 1.00 95.50 84 ALA A C 1
ATOM 647 O O . ALA A 1 84 ? 2.418 -8.412 -2.371 1.00 95.50 84 ALA A O 1
ATOM 648 N N . LYS A 1 85 ? 3.717 -10.193 -1.890 1.00 95.38 85 LYS A N 1
ATOM 649 C CA . LYS A 1 85 ? 4.963 -9.437 -1.744 1.00 95.38 85 LYS A CA 1
ATOM 650 C C . LYS A 1 85 ? 5.333 -8.638 -2.991 1.00 95.38 85 LYS A C 1
ATOM 652 O O . LYS A 1 85 ? 5.842 -7.531 -2.867 1.00 95.38 85 LYS A O 1
ATOM 657 N N . THR A 1 86 ? 5.036 -9.155 -4.181 1.00 96.69 86 THR A N 1
ATOM 658 C CA . THR A 1 86 ? 5.268 -8.431 -5.436 1.00 96.69 86 THR A CA 1
ATOM 659 C C . THR A 1 86 ? 4.457 -7.137 -5.478 1.00 96.69 86 THR A C 1
ATOM 661 O O . THR A 1 86 ? 4.983 -6.092 -5.853 1.00 96.69 86 THR A O 1
ATOM 664 N N . PHE A 1 87 ? 3.198 -7.181 -5.042 1.00 98.12 87 PHE A N 1
ATOM 665 C CA . PHE A 1 87 ? 2.336 -6.002 -4.988 1.00 98.12 87 PHE A CA 1
ATOM 666 C C . PHE A 1 87 ? 2.736 -5.027 -3.873 1.00 98.12 87 PHE A C 1
ATOM 668 O O . PHE A 1 87 ? 2.661 -3.819 -4.081 1.00 98.12 87 PHE A O 1
ATOM 675 N N . GLU A 1 88 ? 3.230 -5.522 -2.732 1.00 98.12 88 GLU A N 1
ATOM 676 C CA . GLU A 1 88 ? 3.852 -4.674 -1.702 1.00 98.12 88 GLU A CA 1
ATOM 677 C C . GLU A 1 88 ? 5.067 -3.913 -2.262 1.00 98.12 88 GLU A C 1
ATOM 679 O O . GLU A 1 88 ? 5.218 -2.718 -2.019 1.00 98.12 88 GLU A O 1
ATOM 684 N N . THR A 1 89 ? 5.917 -4.579 -3.052 1.00 97.94 89 THR A N 1
ATOM 685 C CA . THR A 1 89 ? 7.070 -3.935 -3.696 1.00 97.94 89 THR A CA 1
ATOM 686 C C . THR A 1 89 ? 6.634 -2.903 -4.736 1.00 97.94 89 THR A C 1
ATOM 688 O O . THR A 1 89 ? 7.166 -1.798 -4.735 1.00 97.94 89 THR A O 1
ATOM 691 N N . LEU A 1 90 ? 5.645 -3.210 -5.583 1.00 98.31 90 LEU A N 1
ATOM 692 C CA . LEU A 1 90 ? 5.087 -2.238 -6.536 1.00 98.31 90 LEU A CA 1
ATOM 693 C C . LEU A 1 90 ? 4.536 -0.997 -5.822 1.00 98.31 90 LEU A C 1
ATOM 695 O O . LEU A 1 90 ? 4.785 0.125 -6.260 1.00 98.31 90 LEU A O 1
ATOM 699 N N . ALA A 1 91 ? 3.840 -1.191 -4.699 1.00 98.06 91 ALA A N 1
ATOM 700 C CA . ALA A 1 91 ? 3.335 -0.091 -3.892 1.00 98.06 91 ALA A CA 1
ATOM 701 C C . ALA A 1 91 ? 4.457 0.800 -3.348 1.00 98.06 91 ALA A C 1
ATOM 703 O O . ALA A 1 91 ? 4.349 2.023 -3.435 1.00 98.06 91 ALA A O 1
ATOM 704 N N . ALA A 1 92 ? 5.532 0.200 -2.829 1.00 97.56 92 ALA A N 1
ATOM 705 C CA . ALA A 1 92 ? 6.688 0.938 -2.328 1.00 97.56 92 ALA A CA 1
ATOM 706 C C . ALA A 1 92 ? 7.390 1.722 -3.449 1.00 97.56 92 ALA A C 1
ATOM 708 O O . ALA A 1 92 ? 7.640 2.914 -3.297 1.00 97.56 92 ALA A O 1
ATOM 709 N N . LEU A 1 93 ? 7.626 1.090 -4.603 1.00 98.00 93 LEU A N 1
ATOM 710 C CA . LEU A 1 93 ? 8.250 1.727 -5.770 1.00 98.00 93 LEU A CA 1
ATOM 711 C C . LEU A 1 93 ? 7.426 2.903 -6.314 1.00 98.00 93 LEU A C 1
ATOM 713 O O . LEU A 1 93 ? 7.986 3.872 -6.819 1.00 98.00 93 LEU A O 1
ATOM 717 N N . ALA A 1 94 ? 6.097 2.836 -6.212 1.00 97.69 94 ALA A N 1
ATOM 718 C CA . ALA A 1 94 ? 5.198 3.882 -6.693 1.00 97.69 94 ALA A CA 1
ATOM 719 C C . ALA A 1 94 ? 5.325 5.195 -5.902 1.00 97.69 94 ALA A C 1
ATOM 721 O O . ALA A 1 94 ? 4.990 6.253 -6.428 1.00 97.69 94 ALA A O 1
ATOM 722 N N . VAL A 1 95 ? 5.802 5.143 -4.658 1.00 96.06 95 VAL A N 1
ATOM 723 C CA . VAL A 1 95 ? 5.987 6.317 -3.786 1.00 96.06 95 VAL A CA 1
ATOM 724 C C . VAL A 1 95 ? 7.444 6.521 -3.366 1.00 96.06 95 VAL A C 1
ATOM 726 O O . VAL A 1 95 ? 7.723 7.344 -2.497 1.00 96.06 95 VAL A O 1
ATOM 729 N N . GLU A 1 96 ? 8.377 5.780 -3.969 1.00 94.44 96 GLU A N 1
ATOM 730 C CA . GLU A 1 96 ? 9.807 5.944 -3.726 1.00 94.44 96 GLU A CA 1
ATOM 731 C C . GLU A 1 96 ? 10.325 7.177 -4.487 1.00 94.44 96 GLU A C 1
ATOM 733 O O . GLU A 1 96 ? 10.243 7.210 -5.720 1.00 94.44 96 GLU A O 1
ATOM 738 N N . PRO A 1 97 ? 10.916 8.179 -3.807 1.00 92.19 97 PRO A N 1
ATOM 739 C CA . PRO A 1 97 ? 11.450 9.360 -4.473 1.00 92.19 97 PRO A CA 1
ATOM 740 C C . PRO A 1 97 ? 12.411 9.005 -5.624 1.00 92.19 97 PRO A C 1
ATOM 742 O O . PRO A 1 97 ? 13.269 8.132 -5.473 1.00 92.19 97 PRO A O 1
ATOM 745 N N . PRO A 1 98 ? 12.321 9.686 -6.782 1.00 92.44 98 PRO A N 1
ATOM 746 C CA . PRO A 1 98 ? 11.522 10.885 -7.059 1.00 92.44 98 PRO A CA 1
ATOM 747 C C . PRO A 1 98 ? 10.052 10.626 -7.449 1.00 92.44 98 PRO A C 1
ATOM 749 O O . PRO A 1 98 ? 9.356 11.577 -7.798 1.00 92.44 98 PRO A O 1
ATOM 752 N N . ALA A 1 99 ? 9.586 9.375 -7.444 1.00 94.44 99 ALA A N 1
ATOM 753 C CA . ALA A 1 99 ? 8.220 9.022 -7.812 1.00 94.44 99 ALA A CA 1
ATOM 754 C C . ALA A 1 99 ? 7.229 9.293 -6.667 1.00 94.44 99 ALA A C 1
ATOM 756 O O . ALA A 1 99 ? 7.562 9.152 -5.491 1.00 94.44 99 ALA A O 1
ATOM 757 N N . PHE A 1 100 ? 5.993 9.661 -7.017 1.00 94.62 100 PHE A N 1
ATOM 758 C CA . PHE A 1 100 ? 4.895 9.768 -6.057 1.00 94.62 100 PHE A CA 1
ATOM 759 C C . PHE A 1 100 ? 3.536 9.546 -6.738 1.00 94.62 100 PHE A C 1
ATOM 761 O O . PHE A 1 100 ? 2.859 10.482 -7.156 1.00 94.62 100 PHE A O 1
ATOM 768 N N . TYR A 1 101 ? 3.143 8.279 -6.839 1.00 95.75 101 TYR A N 1
ATOM 769 C CA . TYR A 1 101 ? 1.914 7.802 -7.470 1.00 95.75 101 TYR A CA 1
ATOM 770 C C . TYR A 1 101 ? 1.010 7.150 -6.422 1.00 95.75 101 TYR A C 1
ATOM 772 O O . TYR A 1 101 ? 0.899 5.922 -6.335 1.00 95.75 101 TYR A O 1
ATOM 780 N N . LYS A 1 102 ? 0.384 7.990 -5.588 1.00 93.00 102 LYS A N 1
ATOM 781 C CA . LYS A 1 102 ? -0.419 7.556 -4.433 1.00 93.00 102 LYS A CA 1
ATOM 782 C C . LYS A 1 102 ? -1.494 6.535 -4.819 1.00 93.00 102 LYS A C 1
ATOM 784 O O . LYS A 1 102 ? -1.573 5.483 -4.192 1.00 93.00 102 LYS A O 1
ATOM 789 N N . ASP A 1 103 ? -2.272 6.801 -5.864 1.00 93.06 103 ASP A N 1
ATOM 790 C CA . ASP A 1 103 ? -3.403 5.944 -6.245 1.00 93.06 103 ASP A CA 1
ATOM 791 C C . ASP A 1 103 ? -2.946 4.571 -6.759 1.00 93.06 103 ASP A C 1
ATOM 793 O O . ASP A 1 103 ? -3.518 3.538 -6.402 1.00 93.06 103 ASP A O 1
ATOM 797 N N . ILE A 1 104 ? -1.857 4.534 -7.536 1.00 96.94 104 ILE A N 1
ATOM 798 C CA . ILE A 1 104 ? -1.237 3.284 -8.003 1.00 96.94 104 ILE A CA 1
ATOM 799 C C . ILE A 1 104 ? -0.696 2.474 -6.819 1.00 96.94 104 ILE A C 1
ATOM 801 O O . ILE A 1 104 ? -0.843 1.247 -6.777 1.00 96.94 104 ILE A O 1
ATOM 805 N N . SER A 1 105 ? -0.099 3.151 -5.837 1.00 96.81 105 SER A N 1
ATOM 806 C CA . SER A 1 105 ? 0.409 2.515 -4.624 1.00 96.81 105 SER A CA 1
ATOM 807 C C . SER A 1 105 ? -0.722 1.936 -3.766 1.00 96.81 105 SER A C 1
ATOM 809 O O . SER A 1 105 ? -0.699 0.743 -3.453 1.00 96.81 105 SER A O 1
ATOM 811 N N . MET A 1 106 ? -1.786 2.711 -3.517 1.00 94.81 106 MET A N 1
ATOM 812 C CA . MET A 1 106 ? -3.000 2.256 -2.826 1.00 94.81 106 MET A CA 1
ATOM 813 C C . MET A 1 106 ? -3.600 1.024 -3.507 1.00 94.81 106 MET A C 1
ATOM 815 O O . MET A 1 106 ? -3.866 0.007 -2.863 1.00 94.81 106 MET A O 1
ATOM 819 N N . LYS A 1 107 ? -3.755 1.070 -4.832 1.00 97.12 107 LYS A N 1
ATOM 820 C CA . LYS A 1 107 ? -4.282 -0.049 -5.620 1.00 97.12 107 LYS A CA 1
ATOM 821 C C . LYS A 1 107 ? -3.402 -1.297 -5.529 1.00 97.12 107 LYS A C 1
ATOM 823 O O . LYS A 1 107 ? -3.924 -2.407 -5.406 1.00 97.12 107 LYS A O 1
ATOM 828 N N . SER A 1 108 ? -2.083 -1.126 -5.547 1.00 98.19 108 SER A N 1
ATOM 829 C CA . SER A 1 108 ? -1.126 -2.225 -5.383 1.00 98.19 108 SER A CA 1
ATOM 830 C C . SER A 1 108 ? -1.243 -2.859 -3.991 1.00 98.19 108 SER A C 1
ATOM 832 O O . SER A 1 108 ? -1.374 -4.078 -3.885 1.00 98.19 108 SER A O 1
ATOM 834 N N . LEU A 1 109 ? -1.332 -2.063 -2.922 1.00 97.88 109 LEU A N 1
ATOM 835 C CA . LEU A 1 109 ? -1.558 -2.583 -1.567 1.00 97.88 109 LEU A CA 1
ATOM 836 C C . LEU A 1 109 ? -2.898 -3.325 -1.438 1.00 97.88 109 LEU A C 1
ATOM 838 O O . LEU A 1 109 ? -2.952 -4.389 -0.821 1.00 97.88 109 LEU A O 1
ATOM 842 N N . ARG A 1 110 ? -3.977 -2.842 -2.070 1.00 97.12 110 ARG A N 1
ATOM 843 C CA . ARG A 1 110 ? -5.269 -3.559 -2.101 1.00 97.12 110 ARG A CA 1
ATOM 844 C C . ARG A 1 110 ? -5.163 -4.931 -2.775 1.00 97.12 110 ARG A C 1
ATOM 846 O O . ARG A 1 110 ? -5.782 -5.894 -2.317 1.00 97.12 110 ARG A O 1
ATOM 853 N N . LEU A 1 111 ? -4.351 -5.057 -3.826 1.00 97.31 111 LEU A N 1
ATOM 854 C CA . LEU A 1 111 ? -4.066 -6.353 -4.453 1.00 97.31 111 LEU A CA 1
ATOM 855 C C . LEU A 1 111 ? -3.252 -7.264 -3.524 1.00 97.31 111 LEU A C 1
ATOM 857 O O . LEU A 1 111 ? -3.544 -8.461 -3.453 1.00 97.31 111 LEU A O 1
ATOM 861 N N . ALA A 1 112 ? -2.298 -6.711 -2.767 1.00 97.44 112 ALA A N 1
ATOM 862 C CA . ALA A 1 112 ? -1.564 -7.451 -1.740 1.00 97.44 112 ALA A CA 1
ATOM 863 C C . ALA A 1 112 ? -2.501 -7.982 -0.637 1.00 97.44 112 ALA A C 1
ATOM 865 O O . ALA A 1 112 ? -2.439 -9.170 -0.318 1.00 97.44 112 ALA A O 1
ATOM 866 N N . VAL A 1 113 ? -3.428 -7.158 -0.126 1.00 96.06 113 VAL A N 1
ATOM 867 C CA . VAL A 1 113 ? -4.466 -7.582 0.839 1.00 96.06 113 VAL A CA 1
ATOM 868 C C . VAL A 1 113 ? -5.283 -8.744 0.281 1.00 96.06 113 VAL A C 1
ATOM 870 O O . VAL A 1 113 ? -5.400 -9.783 0.930 1.00 96.06 113 VAL A O 1
ATOM 873 N N . LYS A 1 114 ? -5.795 -8.615 -0.951 1.00 94.94 114 LYS A N 1
ATOM 874 C CA . LYS A 1 114 ? -6.573 -9.680 -1.603 1.00 94.94 114 LYS A CA 1
ATOM 875 C C . LYS A 1 114 ? -5.784 -10.990 -1.696 1.00 94.94 114 LYS A C 1
ATOM 877 O O . LYS A 1 114 ? -6.344 -12.061 -1.482 1.00 94.94 114 LYS A O 1
ATOM 882 N N . LYS A 1 115 ? -4.486 -10.922 -2.000 1.00 94.31 115 LYS A N 1
ATOM 883 C CA . LYS A 1 115 ? -3.609 -12.101 -2.083 1.00 94.31 115 LYS A CA 1
ATOM 884 C C . LYS A 1 115 ? -3.357 -12.739 -0.715 1.00 94.31 115 LYS A C 1
ATOM 886 O O . LYS A 1 115 ? -3.439 -13.962 -0.611 1.00 94.31 115 LYS A O 1
ATOM 891 N N . HIS A 1 116 ? -3.109 -11.941 0.325 1.00 93.25 116 HIS A N 1
ATOM 892 C CA . HIS A 1 116 ? -2.960 -12.442 1.697 1.00 93.25 116 HIS A CA 1
ATOM 893 C C . HIS A 1 116 ? -4.252 -13.099 2.205 1.00 93.25 116 HIS A C 1
ATOM 895 O O . HIS A 1 116 ? -4.191 -14.207 2.732 1.00 93.25 116 HIS A O 1
ATOM 901 N N . LYS A 1 117 ? -5.424 -12.485 1.972 1.00 90.44 117 LYS A N 1
ATOM 902 C CA . LYS A 1 117 ? -6.734 -13.045 2.369 1.00 90.44 117 LYS A CA 1
ATOM 903 C C . LYS A 1 117 ? -7.079 -14.347 1.641 1.00 90.44 117 LYS A C 1
ATOM 905 O O . LYS A 1 117 ? -7.669 -15.236 2.236 1.00 90.44 117 LYS A O 1
ATOM 910 N N . ASN A 1 118 ? -6.689 -14.473 0.373 1.00 89.75 118 ASN A N 1
ATOM 911 C CA . ASN A 1 118 ? -6.955 -15.666 -0.437 1.00 89.75 118 ASN A CA 1
ATOM 912 C C . ASN A 1 118 ? -5.915 -16.786 -0.250 1.00 89.75 118 ASN A C 1
ATOM 914 O O . ASN A 1 118 ? -5.974 -17.796 -0.950 1.00 89.75 118 ASN A O 1
ATOM 918 N N . SER A 1 119 ? -4.926 -16.602 0.626 1.00 85.69 119 SER A N 1
ATOM 919 C CA . SER A 1 119 ? -3.933 -17.638 0.919 1.00 85.69 119 SER A CA 1
ATOM 920 C C . SER A 1 119 ? -4.547 -18.742 1.786 1.00 85.69 119 SER A C 1
ATOM 922 O O . SER A 1 119 ? -5.423 -18.472 2.600 1.00 85.69 119 SER A O 1
ATOM 924 N N . ASN A 1 120 ? -4.060 -19.983 1.653 1.00 81.69 120 ASN A N 1
ATOM 925 C CA . ASN A 1 120 ? -4.583 -21.146 2.398 1.00 81.69 120 ASN A CA 1
ATOM 926 C C . ASN A 1 120 ? -4.597 -20.945 3.927 1.00 81.69 120 ASN A C 1
ATOM 928 O O . ASN A 1 120 ? -5.415 -21.536 4.624 1.00 81.69 120 ASN A O 1
ATOM 932 N N . SER A 1 121 ? -3.684 -20.121 4.443 1.00 83.56 121 SER A N 1
ATOM 933 C CA . SER A 1 121 ? -3.636 -19.676 5.834 1.00 83.56 121 SER A CA 1
ATOM 934 C C . SER A 1 121 ? -3.324 -18.182 5.867 1.00 83.56 121 SER A C 1
ATOM 936 O O . SER A 1 121 ? -2.270 -17.769 5.372 1.00 83.56 121 SER A O 1
ATOM 938 N N . VAL A 1 122 ? -4.215 -17.378 6.447 1.00 87.75 122 VAL A N 1
ATOM 939 C CA . VAL A 1 122 ? -4.021 -15.926 6.549 1.00 87.75 122 VAL A CA 1
ATOM 940 C C . VAL A 1 122 ? -2.942 -15.620 7.587 1.00 87.75 122 VAL A C 1
ATOM 942 O O . VAL A 1 122 ? -3.097 -15.904 8.772 1.00 87.75 122 VAL A O 1
ATOM 945 N N . ASP A 1 123 ? -1.839 -15.023 7.137 1.00 90.44 123 ASP A N 1
ATOM 946 C CA . ASP A 1 123 ? -0.762 -14.538 8.000 1.00 90.44 123 ASP A CA 1
ATOM 947 C C . ASP A 1 123 ? -1.069 -13.101 8.438 1.00 90.44 123 ASP A C 1
ATOM 949 O O . ASP A 1 123 ? -0.773 -12.133 7.728 1.00 90.44 123 ASP A O 1
ATOM 953 N N . PHE A 1 124 ? -1.675 -12.959 9.618 1.00 90.00 124 PHE A N 1
ATOM 954 C CA . PHE A 1 124 ? -2.066 -11.655 10.150 1.00 90.00 124 PHE A CA 1
ATOM 955 C C . PHE A 1 124 ? -0.883 -10.726 10.443 1.00 90.00 124 PHE A C 1
ATOM 957 O O . PHE A 1 124 ? -1.079 -9.517 10.416 1.00 90.00 124 PHE A O 1
ATOM 964 N N . ASN A 1 125 ? 0.342 -11.236 10.632 1.00 91.75 125 ASN A N 1
ATOM 965 C CA . ASN A 1 125 ? 1.528 -10.383 10.792 1.00 91.75 125 ASN A CA 1
ATOM 966 C C . ASN A 1 125 ? 1.950 -9.721 9.478 1.00 91.75 125 ASN A C 1
ATOM 968 O O . ASN A 1 125 ? 2.500 -8.620 9.481 1.00 91.75 125 ASN A O 1
ATOM 972 N N . LYS A 1 126 ? 1.751 -10.400 8.345 1.00 93.12 126 LYS A N 1
ATOM 973 C CA . LYS A 1 126 ? 2.002 -9.805 7.025 1.00 93.12 126 LYS A CA 1
ATOM 974 C C . LYS A 1 126 ? 0.847 -8.912 6.614 1.00 93.12 126 LYS A C 1
ATOM 976 O O . LYS A 1 126 ? 1.077 -7.787 6.183 1.00 93.12 126 LYS A O 1
ATOM 981 N N . LEU A 1 127 ? -0.381 -9.394 6.789 1.00 94.25 127 LEU A N 1
ATOM 982 C CA . LEU A 1 127 ? -1.579 -8.650 6.427 1.00 94.25 127 LEU A CA 1
ATOM 983 C C . LEU A 1 127 ? -1.694 -7.336 7.217 1.00 94.25 127 LEU A C 1
ATOM 985 O O . LEU A 1 127 ? -1.999 -6.308 6.614 1.00 94.25 127 LEU A O 1
ATOM 989 N N . SER A 1 128 ? -1.382 -7.336 8.519 1.00 94.56 128 SER A N 1
ATOM 990 C CA . SER A 1 128 ? -1.408 -6.119 9.339 1.00 94.56 128 SER A CA 1
ATOM 991 C C . SER A 1 128 ? -0.454 -5.045 8.822 1.00 94.56 128 SER A C 1
ATOM 993 O O . SER A 1 128 ? -0.838 -3.885 8.760 1.00 94.56 128 SER A O 1
ATOM 995 N N . LYS A 1 129 ? 0.748 -5.417 8.360 1.00 95.81 129 LYS A N 1
ATOM 996 C CA . LYS A 1 129 ? 1.718 -4.473 7.778 1.00 95.81 129 LYS A CA 1
ATOM 997 C C . LYS A 1 129 ? 1.199 -3.833 6.493 1.00 95.81 129 LYS A C 1
ATOM 999 O O . LYS A 1 129 ? 1.397 -2.643 6.279 1.00 95.81 129 LYS A O 1
ATOM 1004 N N . VAL A 1 130 ? 0.507 -4.602 5.650 1.00 96.88 130 VAL A N 1
ATOM 1005 C CA . VAL A 1 130 ? -0.113 -4.059 4.430 1.00 96.88 130 VAL A CA 1
ATOM 1006 C C . VAL A 1 130 ? -1.243 -3.088 4.786 1.00 96.88 130 VAL A C 1
ATOM 1008 O O . VAL A 1 130 ? -1.336 -2.013 4.194 1.00 96.88 130 VAL A O 1
ATOM 1011 N N . TYR A 1 131 ? -2.070 -3.425 5.780 1.00 96.12 131 TYR A N 1
ATOM 1012 C CA . TYR A 1 131 ? -3.104 -2.521 6.286 1.00 96.12 131 TYR A CA 1
ATOM 1013 C C . TYR A 1 131 ? -2.534 -1.261 6.935 1.00 96.12 131 TYR A C 1
ATOM 1015 O O . TYR A 1 131 ? -3.071 -0.179 6.713 1.00 96.12 131 TYR A O 1
ATOM 1023 N N . HIS A 1 132 ? -1.435 -1.384 7.677 1.00 95.12 132 HIS A N 1
ATOM 1024 C CA . HIS A 1 132 ? -0.710 -0.256 8.247 1.00 95.12 132 HIS A CA 1
ATOM 1025 C C . HIS A 1 132 ? -0.321 0.732 7.147 1.00 95.12 132 HIS A C 1
ATOM 1027 O O . HIS A 1 132 ? -0.702 1.898 7.213 1.00 95.12 132 HIS A O 1
ATOM 1033 N N . SER A 1 133 ? 0.329 0.253 6.079 1.00 94.88 133 SER A N 1
ATOM 1034 C CA . SER A 1 133 ? 0.691 1.095 4.934 1.00 94.88 133 SER A CA 1
ATOM 1035 C C . SER A 1 133 ? -0.527 1.707 4.236 1.00 94.88 133 SER A C 1
ATOM 1037 O O . SER A 1 133 ? -0.483 2.878 3.877 1.00 94.88 133 SER A O 1
ATOM 1039 N N . LEU A 1 134 ? -1.634 0.969 4.073 1.00 94.50 134 LEU A N 1
ATOM 1040 C CA . LEU A 1 134 ? -2.876 1.512 3.496 1.00 94.50 134 LEU A CA 1
ATOM 1041 C C . LEU A 1 134 ? -3.461 2.646 4.342 1.00 94.50 134 LEU A C 1
ATOM 1043 O O . LEU A 1 134 ? -3.878 3.674 3.806 1.00 94.50 134 LEU A O 1
ATOM 1047 N N . ILE A 1 135 ? -3.505 2.462 5.661 1.00 93.25 135 ILE A N 1
ATOM 1048 C CA . ILE A 1 135 ? -4.049 3.453 6.591 1.00 93.25 135 ILE A CA 1
ATOM 1049 C C . ILE A 1 135 ? -3.128 4.656 6.676 1.00 93.25 135 ILE A C 1
ATOM 1051 O O . ILE A 1 135 ? -3.617 5.782 6.611 1.00 93.25 135 ILE A O 1
ATOM 1055 N N . GLU A 1 136 ? -1.815 4.443 6.762 1.00 90.56 136 GLU A N 1
ATOM 1056 C CA . GLU A 1 136 ? -0.852 5.530 6.650 1.00 90.56 136 GLU A CA 1
ATOM 1057 C C . GLU A 1 136 ? -1.055 6.275 5.340 1.00 90.56 136 GLU A C 1
ATOM 1059 O O . GLU A 1 136 ? -1.251 7.470 5.376 1.00 90.56 136 GLU A O 1
ATOM 1064 N N . MET A 1 137 ? -1.140 5.628 4.185 1.00 88.31 137 MET A N 1
ATOM 1065 C CA . MET A 1 137 ? -1.376 6.348 2.931 1.00 88.31 137 MET A CA 1
ATOM 1066 C C . MET A 1 137 ? -2.720 7.092 2.879 1.00 88.31 137 MET A C 1
ATOM 1068 O O . MET A 1 137 ? -2.811 8.175 2.291 1.00 88.31 137 MET A O 1
ATOM 1072 N N . SER A 1 138 ? -3.762 6.545 3.504 1.00 88.44 138 SER A N 1
ATOM 1073 C CA . SER A 1 138 ? -5.091 7.168 3.548 1.00 88.44 138 SER A CA 1
ATOM 1074 C C . SER A 1 138 ? -5.123 8.378 4.487 1.00 88.44 138 SER A C 1
ATOM 1076 O O . SER A 1 138 ? -5.729 9.396 4.160 1.00 88.44 138 SER A O 1
ATOM 1078 N N . LEU A 1 139 ? -4.435 8.300 5.631 1.00 83.38 139 LEU A N 1
ATOM 1079 C CA . LEU A 1 139 ? -4.431 9.329 6.678 1.00 83.38 139 LEU A CA 1
ATOM 1080 C C . LEU A 1 139 ? -3.235 10.299 6.590 1.00 83.38 139 LEU A C 1
ATOM 1082 O O . LEU A 1 139 ? -3.320 11.426 7.075 1.00 83.38 139 LEU A O 1
ATOM 1086 N N . ASN A 1 140 ? -2.128 9.893 5.965 1.00 67.75 140 ASN A N 1
ATOM 1087 C CA . ASN A 1 140 ? -0.848 10.604 5.892 1.00 67.75 140 ASN A CA 1
ATOM 1088 C C . ASN A 1 140 ? -0.744 11.466 4.626 1.00 67.75 140 ASN A C 1
ATOM 1090 O O . ASN A 1 140 ? 0.166 11.367 3.806 1.00 67.75 140 ASN A O 1
ATOM 1094 N N . ALA A 1 141 ? -1.697 12.381 4.531 1.00 52.22 141 ALA A N 1
ATOM 1095 C CA . ALA A 1 141 ? -1.353 13.786 4.410 1.00 52.22 141 ALA A CA 1
ATOM 1096 C C . ALA A 1 141 ? -1.885 14.437 5.693 1.00 52.22 141 ALA A C 1
ATOM 1098 O O . ALA A 1 141 ? -2.964 15.028 5.663 1.00 52.22 141 ALA A O 1
ATOM 1099 N N . GLY A 1 142 ? -1.170 14.234 6.814 1.00 42.88 142 GLY A N 1
ATOM 1100 C CA . GLY A 1 142 ? -1.561 14.452 8.225 1.00 42.88 142 GLY A CA 1
ATOM 1101 C C . GLY A 1 142 ? -2.073 15.843 8.645 1.00 42.88 142 GLY A C 1
ATOM 1102 O O . GLY A 1 142 ? -2.029 16.193 9.816 1.00 42.88 142 GLY A O 1
ATOM 1103 N N . SER A 1 143 ? -2.580 16.635 7.708 1.00 46.16 143 SER A N 1
ATOM 1104 C CA . SER A 1 143 ? -3.249 17.920 7.871 1.00 46.16 143 SER A CA 1
ATOM 1105 C C . SER A 1 143 ? -4.733 17.879 7.463 1.00 46.16 143 SER A C 1
ATOM 1107 O O . SER A 1 143 ? -5.466 18.845 7.688 1.00 46.16 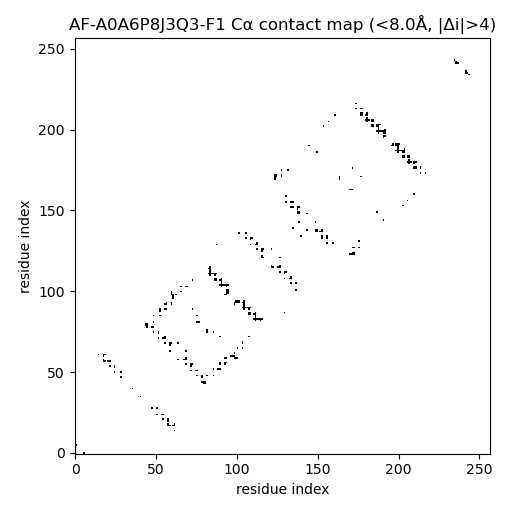143 SER A O 1
ATOM 1109 N N . SER A 1 144 ? -5.234 16.794 6.865 1.00 45.97 144 SER A N 1
ATOM 1110 C CA . SER A 1 144 ? -6.537 16.881 6.217 1.00 45.97 144 SER A CA 1
ATOM 1111 C C . SER A 1 144 ? -7.699 16.810 7.228 1.00 45.97 144 SER A C 1
ATOM 1113 O O . SER A 1 144 ? -8.122 15.775 7.744 1.00 45.97 144 SER A O 1
ATOM 1115 N N . SER A 1 145 ? -8.332 17.961 7.444 1.00 55.22 145 SER A N 1
ATOM 1116 C CA . SER A 1 145 ? -9.751 18.032 7.826 1.00 55.22 145 SER A CA 1
ATOM 1117 C C . SER A 1 145 ? -10.671 17.426 6.747 1.00 55.22 145 SER A C 1
ATOM 1119 O O . SER A 1 145 ? -11.892 17.449 6.895 1.00 55.22 145 SER A O 1
ATOM 1121 N N . ASP A 1 146 ? -10.092 16.884 5.669 1.00 69.44 146 ASP A N 1
ATOM 1122 C CA . ASP A 1 146 ? -10.774 16.251 4.556 1.00 69.44 146 ASP A CA 1
ATOM 1123 C C . ASP A 1 146 ? -11.578 15.041 5.033 1.00 69.44 146 ASP A C 1
ATOM 1125 O O . ASP A 1 146 ? -11.086 14.132 5.708 1.00 69.44 146 ASP A O 1
ATOM 1129 N N . ALA A 1 147 ? -12.862 15.074 4.702 1.00 72.06 147 ALA A N 1
ATOM 1130 C CA . ALA A 1 147 ? -13.803 14.025 5.045 1.00 72.06 147 ALA A CA 1
ATOM 1131 C C . ALA A 1 147 ? -13.540 12.765 4.221 1.00 72.06 147 ALA A C 1
ATOM 1133 O O . ALA A 1 147 ? -13.727 11.664 4.730 1.00 72.06 147 ALA A O 1
ATOM 1134 N N . ASN A 1 148 ? -13.088 12.935 2.974 1.00 74.44 148 ASN A N 1
ATOM 1135 C CA . ASN A 1 148 ? -12.968 11.848 2.012 1.00 74.44 148 ASN A CA 1
ATOM 1136 C C . ASN A 1 148 ? -11.829 10.906 2.405 1.00 74.44 148 ASN A C 1
ATOM 1138 O O . ASN A 1 148 ? -12.047 9.702 2.505 1.00 74.44 148 ASN A O 1
ATOM 1142 N N . SER A 1 149 ? -10.663 11.462 2.747 1.00 76.62 149 SER A N 1
ATOM 1143 C CA . SER A 1 149 ? -9.518 10.700 3.270 1.00 76.62 149 SER A CA 1
ATOM 1144 C C . SER A 1 149 ? -9.878 9.890 4.527 1.00 76.62 149 SER A C 1
ATOM 1146 O O . SER A 1 149 ? -9.463 8.742 4.685 1.00 76.62 149 SER A O 1
ATOM 1148 N N . LYS A 1 150 ? -10.694 10.464 5.426 1.00 82.56 150 LYS A N 1
ATOM 1149 C CA . LYS A 1 150 ? -11.166 9.757 6.626 1.00 82.56 150 LYS A CA 1
ATOM 1150 C C . LYS A 1 150 ? -12.203 8.683 6.298 1.00 82.56 150 LYS A C 1
ATOM 1152 O O . LYS A 1 150 ? -12.203 7.640 6.937 1.00 82.56 150 LYS A O 1
ATOM 1157 N N . GLU A 1 151 ? -13.084 8.904 5.332 1.00 86.00 151 GLU A N 1
ATOM 1158 C CA . GLU A 1 151 ? -14.061 7.884 4.946 1.00 86.00 151 GLU A CA 1
ATOM 1159 C C . GLU A 1 151 ? -13.384 6.684 4.266 1.00 86.00 151 GLU A C 1
ATOM 1161 O O . GLU A 1 151 ? -13.682 5.541 4.608 1.00 86.00 151 GLU A O 1
ATOM 1166 N N . GLU A 1 152 ? -12.408 6.931 3.388 1.00 86.81 152 GLU A N 1
ATOM 1167 C CA . GLU A 1 152 ? -11.595 5.876 2.774 1.00 86.81 152 GLU A CA 1
ATOM 1168 C C . GLU A 1 152 ? -10.829 5.068 3.831 1.00 86.81 152 GLU A C 1
ATOM 1170 O O . GLU A 1 152 ? -10.906 3.835 3.849 1.00 86.81 152 GLU A O 1
ATOM 1175 N N . ALA A 1 153 ? -10.148 5.758 4.754 1.00 91.75 153 ALA A N 1
ATOM 1176 C CA . ALA A 1 153 ? -9.461 5.114 5.867 1.00 91.75 153 ALA A CA 1
ATOM 1177 C C . ALA A 1 153 ? -10.432 4.283 6.711 1.00 91.75 153 ALA A C 1
ATOM 1179 O O . ALA A 1 153 ? -10.137 3.139 7.045 1.00 91.75 153 ALA A O 1
ATOM 1180 N N . TRP A 1 154 ? -11.612 4.821 7.018 1.00 93.25 154 TRP A N 1
ATOM 1181 C CA . TRP A 1 154 ? -12.606 4.106 7.808 1.00 93.25 154 TRP A CA 1
ATOM 1182 C C . TRP A 1 154 ? -13.094 2.819 7.128 1.00 93.25 154 TRP A C 1
ATOM 1184 O O . TRP A 1 154 ? -13.274 1.813 7.813 1.00 93.25 154 TRP A O 1
ATOM 1194 N N . GLY A 1 155 ? -13.237 2.809 5.799 1.00 93.75 155 GLY A N 1
ATOM 1195 C CA . GLY A 1 155 ? -13.521 1.583 5.046 1.00 93.75 155 GLY A CA 1
ATOM 1196 C C . GLY A 1 155 ? -12.464 0.496 5.280 1.00 93.75 155 GLY A C 1
ATOM 1197 O O . GLY A 1 155 ? -12.810 -0.653 5.540 1.00 93.75 155 GLY A O 1
ATOM 1198 N N . ILE A 1 156 ? -11.178 0.871 5.308 1.00 94.81 156 ILE A N 1
ATOM 1199 C CA . ILE A 1 156 ? -10.081 -0.057 5.637 1.00 94.81 156 ILE A CA 1
ATOM 1200 C C . ILE A 1 156 ? -10.216 -0.585 7.073 1.00 94.81 156 ILE A C 1
ATOM 1202 O O . ILE A 1 156 ? -10.029 -1.775 7.310 1.00 94.81 156 ILE A O 1
ATOM 1206 N N . TYR A 1 157 ? -10.582 0.270 8.033 1.00 95.38 157 TYR A N 1
ATOM 1207 C CA . TYR A 1 157 ? -10.831 -0.158 9.414 1.00 95.38 157 TYR A CA 1
ATOM 1208 C C . TYR A 1 157 ? -11.959 -1.188 9.521 1.00 95.38 157 TYR A C 1
ATOM 1210 O O . TYR A 1 157 ? -11.835 -2.130 10.303 1.00 95.38 157 TYR A O 1
ATOM 1218 N N . GLN A 1 158 ? -13.044 -1.025 8.756 1.00 94.50 158 GLN A N 1
ATOM 1219 C CA . GLN A 1 158 ? -14.128 -2.011 8.747 1.00 94.50 158 GLN A CA 1
ATOM 1220 C C . GLN A 1 158 ? -13.648 -3.353 8.193 1.00 94.50 158 GLN A C 1
ATOM 1222 O O . GLN A 1 158 ? -13.874 -4.373 8.832 1.00 94.50 158 GLN A O 1
ATOM 1227 N N . GLU A 1 159 ? -12.891 -3.350 7.092 1.00 93.50 159 GLU A N 1
ATOM 1228 C CA . GLU A 1 159 ? -12.313 -4.582 6.540 1.00 93.50 159 GLU A CA 1
ATOM 1229 C C . GLU A 1 159 ? -11.390 -5.297 7.540 1.00 93.50 159 GLU A C 1
ATOM 1231 O O . GLU A 1 159 ? -11.383 -6.527 7.601 1.00 93.50 159 GLU A O 1
ATOM 1236 N N . ILE A 1 160 ? -10.607 -4.552 8.331 1.00 93.19 160 ILE A N 1
ATOM 1237 C CA . ILE A 1 160 ? -9.755 -5.126 9.384 1.00 93.19 160 ILE A CA 1
ATOM 1238 C C . ILE A 1 160 ? -10.611 -5.757 10.481 1.00 93.19 160 ILE A C 1
ATOM 1240 O O . ILE A 1 160 ? -10.341 -6.890 10.870 1.00 93.19 160 ILE A O 1
ATOM 1244 N N . LEU A 1 161 ? -11.631 -5.044 10.967 1.00 91.62 161 LEU A N 1
ATOM 1245 C CA . LEU A 1 161 ? -12.528 -5.544 12.010 1.00 91.62 161 LEU A CA 1
ATOM 1246 C C . LEU A 1 161 ? -13.275 -6.802 11.558 1.00 91.62 161 LEU A C 1
ATOM 1248 O O . LEU A 1 161 ? -13.304 -7.767 12.309 1.00 91.62 161 LEU A O 1
ATOM 1252 N N . GLU A 1 162 ? -13.780 -6.837 10.324 1.00 90.12 162 GLU A N 1
ATOM 1253 C CA . GLU A 1 162 ? -14.375 -8.042 9.730 1.00 90.12 162 GLU A CA 1
ATOM 1254 C C . GLU A 1 162 ? -13.378 -9.209 9.713 1.00 90.12 162 GLU A C 1
ATOM 1256 O O . GLU A 1 162 ? -13.712 -10.316 10.118 1.00 90.12 162 GLU A O 1
ATOM 1261 N N . CYS A 1 163 ? -12.117 -8.965 9.330 1.00 86.62 163 CYS A N 1
ATOM 1262 C CA . CYS A 1 163 ? -11.094 -10.017 9.336 1.00 86.62 163 CYS A CA 1
ATOM 1263 C C . CYS A 1 163 ? -10.766 -10.539 10.746 1.00 86.62 163 CYS A C 1
ATOM 1265 O O . CYS A 1 163 ? -10.343 -11.688 10.868 1.00 86.62 163 CYS A O 1
ATOM 1267 N N . ILE A 1 164 ? -10.889 -9.695 11.776 1.00 86.44 164 ILE A N 1
ATOM 1268 C CA . ILE A 1 164 ? -10.689 -10.077 13.180 1.00 86.44 164 ILE A CA 1
ATOM 1269 C C . ILE A 1 164 ? -11.894 -10.885 13.674 1.00 86.44 164 ILE A C 1
ATOM 1271 O O . ILE A 1 164 ? -11.711 -11.958 14.244 1.00 86.44 164 ILE A O 1
ATOM 1275 N N . ASP A 1 165 ? -13.105 -10.387 13.420 1.00 85.00 165 ASP A N 1
ATOM 1276 C CA . ASP A 1 165 ? -14.356 -10.983 13.889 1.00 85.00 165 ASP A CA 1
ATOM 1277 C C . ASP A 1 165 ? -14.612 -12.357 13.220 1.00 85.00 165 ASP A C 1
ATOM 1279 O O . ASP A 1 165 ? -15.008 -13.305 13.895 1.00 85.00 165 ASP A O 1
ATOM 1283 N N . ASP A 1 166 ? -14.302 -12.512 11.925 1.00 81.75 166 ASP A N 1
ATOM 1284 C CA . ASP A 1 166 ? -14.481 -13.770 11.172 1.00 81.75 166 ASP A CA 1
ATOM 1285 C C . ASP A 1 166 ? -13.508 -14.890 11.587 1.00 81.75 166 ASP A C 1
ATOM 1287 O O . ASP A 1 166 ? -13.681 -16.053 11.206 1.00 81.75 166 ASP A O 1
ATOM 1291 N N . ASN A 1 167 ? -12.440 -14.562 12.320 1.00 71.25 167 ASN A N 1
ATOM 1292 C CA . ASN A 1 167 ? -11.317 -15.466 12.541 1.00 71.25 167 ASN A CA 1
ATOM 1293 C C . ASN A 1 167 ? -11.016 -15.641 14.035 1.00 71.25 167 ASN A C 1
ATOM 1295 O O . ASN A 1 167 ? -9.921 -15.339 14.500 1.00 71.25 167 ASN A O 1
ATOM 1299 N N . GLU A 1 168 ? -11.977 -16.205 14.777 1.00 61.25 168 GLU A N 1
ATOM 1300 C CA . GLU A 1 168 ? -11.928 -16.404 16.241 1.00 61.25 168 GLU A CA 1
ATOM 1301 C C . GLU A 1 168 ? -10.639 -17.072 16.769 1.00 61.25 168 GLU A C 1
ATOM 1303 O O . GLU A 1 168 ? -10.260 -16.882 17.924 1.00 61.25 168 GLU A O 1
ATOM 1308 N N . LYS A 1 169 ? -9.949 -17.874 15.943 1.00 58.62 169 LYS A N 1
ATOM 1309 C CA . LYS A 1 169 ? -8.692 -18.557 16.311 1.00 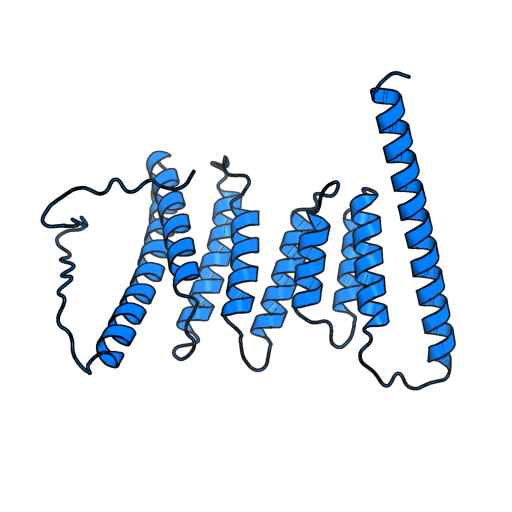58.62 169 LYS A CA 1
ATOM 1310 C C . LYS A 1 169 ? -7.428 -17.793 15.924 1.00 58.62 169 LYS A C 1
ATOM 1312 O O . LYS A 1 169 ? -6.338 -18.201 16.328 1.00 58.62 169 LYS A O 1
ATOM 1317 N N . ALA A 1 170 ? -7.539 -16.743 15.119 1.00 64.69 170 ALA A N 1
ATOM 1318 C CA . ALA A 1 170 ? -6.397 -16.015 14.606 1.00 64.69 170 ALA A CA 1
ATOM 1319 C C . ALA A 1 170 ? -6.191 -14.707 15.370 1.00 64.69 170 ALA A C 1
ATOM 1321 O O . ALA A 1 170 ? -7.025 -13.808 15.386 1.00 64.69 170 ALA A O 1
ATOM 1322 N N . THR A 1 171 ? -5.034 -14.599 16.013 1.00 76.69 171 THR A N 1
ATOM 1323 C CA . THR A 1 171 ? -4.663 -13.420 16.791 1.00 76.69 171 THR A CA 1
ATOM 1324 C C . THR A 1 171 ? -4.133 -12.336 15.854 1.00 76.69 171 THR A C 1
ATOM 1326 O O . THR A 1 171 ? -3.036 -12.465 15.304 1.00 76.69 171 THR A O 1
ATOM 1329 N N . TYR A 1 172 ? -4.892 -11.255 15.677 1.00 87.88 172 TYR A N 1
ATOM 1330 C CA . TYR A 1 172 ? -4.363 -10.040 15.058 1.00 87.88 172 TYR A CA 1
ATOM 1331 C C . TYR A 1 172 ? -3.228 -9.465 15.928 1.00 87.88 172 TYR A C 1
ATOM 1333 O O . TYR A 1 172 ? -3.359 -9.481 17.154 1.00 87.88 172 TYR A O 1
ATOM 1341 N N . PRO A 1 173 ? -2.119 -8.959 15.353 1.00 90.38 173 PRO A N 1
ATOM 1342 C CA . PRO A 1 173 ? -0.995 -8.471 16.144 1.00 90.38 173 PRO A CA 1
ATOM 1343 C C . PRO A 1 173 ? -1.406 -7.351 17.106 1.00 90.38 173 PRO A C 1
ATOM 1345 O O . PRO A 1 173 ? -1.897 -6.303 16.689 1.00 90.38 173 PRO A O 1
ATOM 1348 N N . GLU A 1 174 ? -1.169 -7.565 18.399 1.00 87.69 174 GLU A N 1
ATOM 1349 C CA . GLU A 1 174 ? -1.626 -6.679 19.476 1.00 87.69 174 GLU A CA 1
ATOM 1350 C C . GLU A 1 174 ? -1.115 -5.241 19.316 1.00 87.69 174 GLU A C 1
ATOM 1352 O O . GLU A 1 174 ? -1.892 -4.292 19.390 1.00 87.69 174 GLU A O 1
ATOM 1357 N N . MET A 1 175 ? 0.175 -5.074 19.005 1.00 89.88 175 MET A N 1
ATOM 1358 C CA . MET A 1 175 ? 0.776 -3.753 18.785 1.00 89.88 175 MET A CA 1
ATOM 1359 C C . MET A 1 175 ? 0.123 -2.993 17.624 1.00 89.88 175 MET A C 1
ATOM 1361 O O . MET A 1 175 ? -0.062 -1.780 17.708 1.00 89.88 175 MET A O 1
ATOM 1365 N N . GLU A 1 176 ? -0.278 -3.699 16.564 1.00 93.00 176 GLU A N 1
ATOM 1366 C CA . GLU A 1 176 ? -0.992 -3.093 15.436 1.00 93.00 176 GLU A CA 1
ATOM 1367 C C . GLU A 1 176 ? -2.427 -2.731 15.827 1.00 93.00 176 GLU A C 1
ATOM 1369 O O . GLU A 1 176 ? -2.908 -1.660 15.470 1.00 93.00 176 GLU A O 1
ATOM 1374 N N . ALA A 1 177 ? -3.108 -3.565 16.618 1.00 91.69 177 ALA A N 1
ATOM 1375 C CA . ALA A 1 177 ? -4.432 -3.236 17.146 1.00 91.69 177 ALA A CA 1
ATOM 1376 C C . ALA A 1 177 ? -4.400 -1.995 18.061 1.00 91.69 177 ALA A C 1
ATOM 1378 O O . ALA A 1 177 ? -5.270 -1.128 17.943 1.00 91.69 177 ALA A O 1
ATOM 1379 N N . ILE A 1 178 ? -3.376 -1.855 18.913 1.00 90.81 178 ILE A N 1
ATOM 1380 C CA . ILE A 1 178 ? -3.156 -0.659 19.745 1.00 90.81 178 ILE A CA 1
ATOM 1381 C C . ILE A 1 178 ? -2.919 0.577 18.868 1.00 90.81 178 ILE A C 1
ATOM 1383 O O . ILE A 1 178 ? -3.523 1.630 19.105 1.00 90.81 178 ILE A O 1
ATOM 1387 N N . TRP A 1 179 ? -2.074 0.461 17.839 1.00 94.12 179 TRP A N 1
ATOM 1388 C CA . TRP A 1 179 ? -1.812 1.554 16.902 1.00 94.12 179 TRP A CA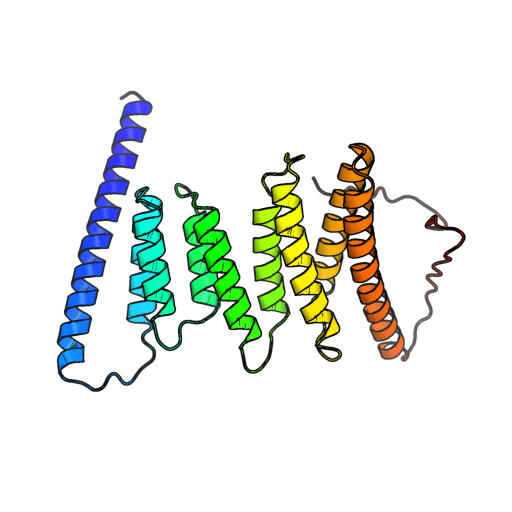 1
ATOM 1389 C C . TRP A 1 179 ? -3.088 1.988 16.167 1.00 94.12 179 TRP A C 1
ATOM 1391 O O . TRP A 1 179 ? -3.422 3.177 16.158 1.00 94.12 179 TRP A O 1
ATOM 1401 N N . LEU A 1 180 ? -3.851 1.027 15.633 1.00 94.50 180 LEU A N 1
ATOM 1402 C CA . LEU A 1 180 ? -5.127 1.264 14.956 1.00 94.50 180 LEU A CA 1
ATOM 1403 C C . LEU A 1 180 ? -6.126 1.965 15.873 1.00 94.50 180 LEU A C 1
ATOM 1405 O O . LEU A 1 180 ? -6.732 2.960 15.467 1.00 94.50 180 LEU A O 1
ATOM 1409 N N . MET A 1 181 ? -6.279 1.468 17.102 1.00 94.69 181 MET A N 1
ATOM 1410 C CA . MET A 1 181 ? -7.172 2.037 18.109 1.00 94.69 181 MET A CA 1
ATOM 1411 C C . MET A 1 181 ? -6.803 3.492 18.396 1.00 94.69 181 MET A C 1
ATOM 1413 O O . MET A 1 181 ? -7.662 4.370 18.321 1.00 94.69 181 MET A O 1
ATOM 1417 N N . THR A 1 182 ? -5.514 3.762 18.618 1.00 91.81 182 THR A N 1
ATOM 1418 C CA . THR A 1 182 ? -5.004 5.109 18.909 1.00 91.81 182 THR A CA 1
ATOM 1419 C C . THR A 1 182 ? -5.264 6.066 17.745 1.00 91.81 182 THR A C 1
ATOM 1421 O O . THR A 1 182 ? -5.769 7.172 17.939 1.00 91.81 182 THR A O 1
ATOM 1424 N N . LYS A 1 183 ? -4.981 5.637 16.507 1.00 92.00 183 LYS A N 1
ATOM 1425 C CA . LYS A 1 183 ? -5.248 6.430 15.296 1.00 92.00 183 LYS A CA 1
ATOM 1426 C C . LYS A 1 183 ? -6.741 6.712 15.109 1.00 92.00 183 LYS A C 1
ATOM 1428 O O . LYS A 1 183 ? -7.100 7.850 14.795 1.00 92.00 183 LYS A O 1
ATOM 1433 N N . ALA A 1 184 ? -7.604 5.724 15.346 1.00 93.12 184 ALA A N 1
ATOM 1434 C CA . ALA A 1 184 ? -9.052 5.886 15.252 1.00 93.12 184 ALA A CA 1
ATOM 1435 C C . ALA A 1 184 ? -9.596 6.846 16.317 1.00 93.12 184 ALA A C 1
ATOM 1437 O O . ALA A 1 184 ? -10.395 7.729 15.997 1.00 93.12 184 ALA A O 1
ATOM 1438 N N . TRP A 1 185 ? -9.113 6.725 17.556 1.00 92.44 185 TRP A N 1
ATOM 1439 C CA . TRP A 1 185 ? -9.461 7.627 18.649 1.00 92.44 185 TRP A CA 1
ATOM 1440 C C . TRP A 1 185 ? -9.073 9.069 18.319 1.00 92.44 185 TRP A C 1
ATOM 1442 O O . TRP A 1 185 ? -9.921 9.959 18.361 1.00 92.44 185 TRP A O 1
ATOM 1452 N N . ASN A 1 186 ? -7.830 9.295 17.883 1.00 90.44 186 ASN A N 1
ATOM 1453 C CA . ASN A 1 186 ? -7.353 10.623 17.494 1.00 90.44 186 ASN A CA 1
ATOM 1454 C C . ASN A 1 186 ? -8.195 11.216 16.354 1.00 90.44 186 ASN A C 1
ATOM 1456 O O . ASN A 1 186 ? -8.589 12.381 16.426 1.00 90.44 186 ASN A O 1
ATOM 1460 N N . CYS A 1 187 ? -8.549 10.420 15.336 1.00 89.56 187 CYS A N 1
ATOM 1461 C CA . CYS A 1 187 ? -9.464 10.860 14.278 1.00 89.56 187 CYS A CA 1
ATOM 1462 C C . CYS A 1 187 ? -10.832 11.281 14.836 1.00 89.56 187 CYS A C 1
ATOM 1464 O O . CYS A 1 187 ? -11.358 12.324 14.435 1.00 89.56 187 CYS A O 1
ATOM 1466 N N . GLY A 1 188 ? -11.382 10.507 15.776 1.00 90.12 188 GLY A N 1
ATOM 1467 C CA . GLY A 1 188 ? -12.627 10.816 16.476 1.00 90.12 188 GLY A CA 1
ATOM 1468 C C . GLY A 1 188 ? -12.563 12.137 17.242 1.00 90.12 188 GLY A C 1
ATOM 1469 O O . GLY A 1 188 ? -13.415 13.001 17.034 1.00 90.1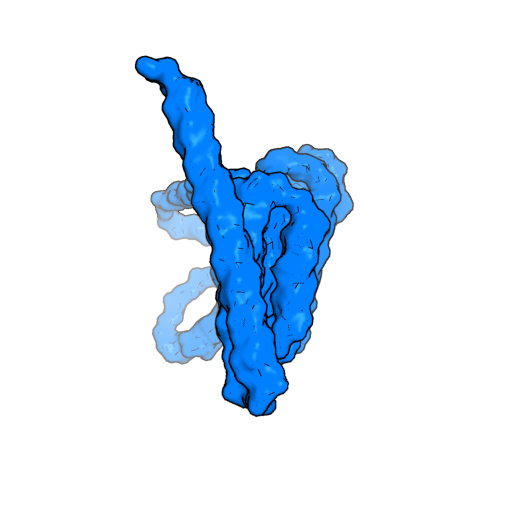2 188 GLY A O 1
ATOM 1470 N N . ILE A 1 189 ? -11.515 12.346 18.047 1.00 89.06 189 ILE A N 1
ATOM 1471 C CA . ILE A 1 189 ? -11.305 13.588 18.807 1.00 89.06 189 ILE A CA 1
ATOM 1472 C C . ILE A 1 189 ? -11.169 14.795 17.873 1.00 89.06 189 ILE A C 1
ATOM 1474 O O . ILE A 1 189 ? -11.866 15.790 18.064 1.00 89.06 189 ILE A O 1
ATOM 1478 N N . HIS A 1 190 ? -10.359 14.706 16.812 1.00 86.75 190 HIS A N 1
ATOM 1479 C CA . HIS A 1 190 ? -10.220 15.802 15.846 1.00 86.75 190 HIS A CA 1
ATOM 1480 C C . HIS A 1 190 ? -11.551 16.163 15.169 1.00 86.75 190 HIS A C 1
ATOM 1482 O O . HIS A 1 190 ? -11.864 17.345 14.990 1.00 86.75 190 HIS A O 1
ATOM 1488 N N . LEU A 1 191 ? -12.358 15.164 14.800 1.00 86.69 191 LEU A N 1
ATOM 1489 C CA . LEU A 1 191 ? -13.682 15.383 14.212 1.00 86.69 191 LEU A CA 1
ATOM 1490 C C . LEU A 1 191 ? -14.669 15.981 15.217 1.00 86.69 191 LEU A C 1
ATOM 1492 O O . LEU A 1 191 ? -15.453 16.856 14.840 1.00 86.69 191 LEU A O 1
ATOM 1496 N N . PHE A 1 192 ? -14.606 15.549 16.477 1.00 87.12 192 PHE A N 1
ATOM 1497 C CA . PHE A 1 192 ? -15.422 16.086 17.562 1.00 87.12 192 PHE A CA 1
ATOM 1498 C C . PHE A 1 192 ? -15.114 17.567 17.783 1.00 87.12 192 PHE A C 1
ATOM 1500 O O . PHE A 1 192 ? -16.022 18.396 17.727 1.00 87.12 192 PHE A O 1
ATOM 1507 N N . SER A 1 193 ? -13.829 17.912 17.918 1.00 87.25 193 SER A N 1
ATOM 1508 C CA . SER A 1 193 ? -13.361 19.297 18.042 1.00 87.25 193 SER A CA 1
ATOM 1509 C C . SER A 1 193 ? -13.734 20.162 16.834 1.00 87.25 193 SER A C 1
ATOM 1511 O O . SER A 1 193 ? -13.898 21.369 16.974 1.00 87.25 193 SER A O 1
ATOM 1513 N N . SER A 1 194 ? -13.921 19.554 15.660 1.00 86.56 194 SER A N 1
ATOM 1514 C CA . SER A 1 194 ? -14.375 20.231 14.436 1.00 86.56 194 SER A CA 1
ATOM 1515 C C . SER A 1 194 ? -15.908 20.308 14.301 1.00 86.56 194 SER A C 1
ATOM 1517 O O . SER A 1 194 ? -16.411 20.645 13.228 1.00 86.56 194 SER A O 1
ATOM 1519 N N . GLY A 1 195 ? -16.671 19.934 15.336 1.00 86.75 195 GLY A N 1
ATOM 1520 C CA . GLY A 1 195 ? -18.141 19.959 15.351 1.00 86.75 195 GLY A CA 1
ATOM 1521 C C . GLY A 1 195 ? -18.822 18.839 14.551 1.00 86.75 195 GLY A C 1
ATOM 1522 O O . GLY A 1 195 ? -20.048 18.815 14.431 1.00 86.75 195 GLY A O 1
ATOM 1523 N N . ARG A 1 196 ? -18.068 17.876 14.005 1.00 87.50 196 ARG A N 1
ATOM 1524 C CA . ARG A 1 196 ? -18.596 16.780 13.172 1.00 87.50 196 ARG A CA 1
ATOM 1525 C C . ARG A 1 196 ? -18.984 15.570 14.019 1.00 87.50 196 ARG A C 1
ATOM 1527 O O . ARG A 1 196 ? -18.423 14.487 13.863 1.00 87.50 196 ARG A O 1
ATOM 1534 N N . LEU A 1 197 ? -19.971 15.751 14.894 1.00 89.25 197 LEU A N 1
ATOM 1535 C CA . LEU A 1 197 ? -20.321 14.784 15.943 1.00 89.25 197 LEU A CA 1
ATOM 1536 C C . LEU A 1 197 ? -20.617 13.370 15.421 1.00 89.25 197 LEU A C 1
ATOM 1538 O O . LEU A 1 197 ? -20.065 12.412 15.946 1.00 89.25 197 LEU A O 1
ATOM 1542 N N . LYS A 1 198 ? -21.400 13.226 14.342 1.00 90.31 198 LYS A N 1
ATOM 1543 C CA . LYS A 1 198 ? -21.721 11.902 13.768 1.00 90.31 198 LYS A CA 1
ATOM 1544 C C . LYS A 1 198 ? -20.483 11.155 13.261 1.00 90.31 198 LYS A C 1
ATOM 1546 O O . LYS A 1 198 ? -20.356 9.949 13.441 1.00 90.31 198 LYS A O 1
ATOM 1551 N N . ALA A 1 199 ? -19.564 11.871 12.613 1.00 89.44 199 ALA A N 1
ATOM 1552 C CA . ALA A 1 199 ? -18.323 11.276 12.129 1.00 89.44 199 ALA A CA 1
ATOM 1553 C C . ALA A 1 199 ? -17.379 10.959 13.299 1.00 89.44 199 ALA A C 1
ATOM 1555 O O . ALA A 1 199 ? -16.724 9.922 13.293 1.00 89.44 199 ALA A O 1
ATOM 1556 N N . ALA A 1 200 ? -17.342 11.823 14.315 1.00 90.44 200 ALA A N 1
ATOM 1557 C CA . ALA A 1 200 ? -16.580 11.587 15.532 1.00 90.44 200 ALA A CA 1
ATOM 1558 C C . ALA A 1 200 ? -17.050 10.323 16.263 1.00 90.44 200 ALA A C 1
ATOM 1560 O O . ALA A 1 200 ? -16.234 9.459 16.559 1.00 90.44 200 ALA A O 1
ATOM 1561 N N . GLU A 1 201 ? -18.361 10.178 16.475 1.00 93.38 201 GLU A N 1
ATOM 1562 C CA . GLU A 1 201 ? -18.973 9.001 17.101 1.00 93.38 201 GLU A CA 1
ATOM 1563 C C . GLU A 1 201 ? -18.589 7.714 16.367 1.00 93.38 201 GLU A C 1
ATOM 1565 O O . GLU A 1 201 ? -18.126 6.763 16.989 1.00 93.38 201 GLU A O 1
ATOM 1570 N N . LYS A 1 202 ? -18.688 7.712 15.034 1.00 94.38 202 LYS A N 1
ATOM 1571 C CA . LYS A 1 202 ? -18.293 6.588 14.175 1.00 94.38 202 LYS A CA 1
ATOM 1572 C C . LYS A 1 202 ? -16.831 6.163 14.391 1.00 94.38 202 LYS A C 1
ATOM 1574 O O . LYS A 1 202 ? -16.538 4.971 14.526 1.00 94.38 202 LYS A O 1
ATOM 1579 N N . TRP A 1 203 ? -15.910 7.122 14.458 1.00 93.25 203 TRP A N 1
ATOM 1580 C CA . TRP A 1 203 ? -14.487 6.859 14.701 1.00 93.25 203 TRP A CA 1
ATOM 1581 C C . TRP A 1 203 ? -14.202 6.415 16.142 1.00 93.25 203 TRP A C 1
ATOM 1583 O O . TRP A 1 203 ? -13.478 5.439 16.345 1.00 93.25 203 TRP A O 1
ATOM 1593 N N . CYS A 1 204 ? -14.828 7.049 17.136 1.00 93.44 204 CYS A N 1
ATOM 1594 C CA . CYS A 1 204 ? -14.718 6.644 18.538 1.00 93.44 204 CYS A CA 1
ATOM 1595 C C . CYS A 1 204 ? -15.282 5.232 18.765 1.00 93.44 204 CYS A C 1
ATOM 1597 O O . CYS A 1 204 ? -14.641 4.419 19.424 1.00 93.44 204 CYS A O 1
ATOM 1599 N N . ALA A 1 205 ? -16.427 4.892 18.167 1.00 94.56 205 ALA A N 1
ATOM 1600 C CA . ALA A 1 205 ? -17.006 3.551 18.233 1.00 94.56 205 ALA A CA 1
ATOM 1601 C C . ALA A 1 205 ? -16.072 2.496 17.617 1.00 94.56 205 ALA A C 1
ATOM 1603 O O . ALA A 1 205 ? -15.910 1.409 18.169 1.00 94.56 205 ALA A O 1
ATOM 1604 N N . THR A 1 206 ? -15.402 2.835 16.511 1.00 95.12 206 THR A N 1
ATOM 1605 C CA . THR A 1 206 ? -14.384 1.974 15.884 1.00 95.12 206 THR A CA 1
ATOM 1606 C C . THR A 1 206 ? -13.204 1.733 16.835 1.00 95.12 206 THR A C 1
ATOM 1608 O O . THR A 1 206 ? -12.789 0.589 17.017 1.00 95.12 206 THR A O 1
ATOM 1611 N N . ALA A 1 207 ? -12.708 2.781 17.502 1.00 93.75 207 ALA A N 1
ATOM 1612 C CA . ALA A 1 207 ? -11.656 2.655 18.513 1.00 93.75 207 ALA A CA 1
ATOM 1613 C C . ALA A 1 207 ? -12.094 1.780 19.703 1.00 93.75 207 ALA A C 1
ATOM 1615 O O . ALA A 1 207 ? -11.340 0.911 20.140 1.00 93.75 207 ALA A O 1
ATOM 1616 N N . MET A 1 208 ? -13.333 1.943 20.181 1.00 92.56 208 MET A N 1
ATOM 1617 C CA . MET A 1 208 ? -13.880 1.134 21.276 1.00 92.56 208 MET A CA 1
ATOM 1618 C C . MET A 1 208 ? -14.011 -0.349 20.908 1.00 92.56 208 MET A C 1
ATOM 1620 O O . MET A 1 208 ? -13.704 -1.202 21.739 1.00 92.56 208 MET A O 1
ATOM 1624 N N . ARG A 1 209 ? -14.405 -0.675 19.669 1.00 91.56 209 ARG A N 1
ATOM 1625 C CA . ARG A 1 209 ? -14.427 -2.068 19.181 1.00 91.56 209 ARG A CA 1
ATOM 1626 C C . ARG A 1 209 ? -13.030 -2.692 19.187 1.00 91.56 209 ARG A C 1
ATOM 1628 O O . ARG A 1 209 ? -12.862 -3.798 19.687 1.00 91.56 209 ARG A O 1
ATOM 1635 N N . LEU A 1 210 ? -12.019 -1.968 18.703 1.00 90.50 210 LEU A N 1
ATOM 1636 C CA . LEU A 1 210 ? -10.627 -2.436 18.743 1.00 90.50 210 LEU A CA 1
ATOM 1637 C C . LEU A 1 210 ? -10.132 -2.636 20.185 1.00 90.50 210 LEU A C 1
ATOM 1639 O O . LEU A 1 210 ? -9.451 -3.617 20.471 1.00 90.50 210 LEU A O 1
ATOM 1643 N N . LEU A 1 211 ? -10.516 -1.756 21.115 1.00 87.19 211 LEU A N 1
ATOM 1644 C CA . LEU A 1 211 ? -10.173 -1.894 22.533 1.00 87.19 211 LEU A CA 1
ATOM 1645 C C . LEU A 1 211 ? -10.788 -3.150 23.174 1.00 87.19 211 LEU A C 1
ATOM 1647 O O . LEU A 1 211 ? -10.141 -3.805 23.989 1.00 87.19 211 LEU A O 1
ATOM 1651 N N . GLN A 1 212 ? -12.019 -3.515 22.810 1.00 84.31 212 GLN A N 1
ATOM 1652 C CA . GLN A 1 212 ? -12.650 -4.745 23.305 1.00 84.31 212 GLN A CA 1
ATOM 1653 C C . GLN A 1 212 ? -11.869 -5.997 22.883 1.00 84.31 212 GLN A C 1
ATOM 1655 O O . GLN A 1 212 ? -11.688 -6.897 23.703 1.00 84.31 212 GLN A O 1
ATOM 1660 N N . GLN A 1 213 ? -11.333 -6.010 21.659 1.00 79.31 213 GLN A N 1
ATOM 1661 C CA . GLN A 1 213 ? -10.455 -7.084 21.183 1.00 79.31 213 GLN A CA 1
ATOM 1662 C C . GLN A 1 213 ? -9.162 -7.167 22.016 1.00 79.31 213 GLN A C 1
ATOM 1664 O O . GLN A 1 213 ? -8.741 -8.255 22.408 1.00 79.31 213 GLN A O 1
ATOM 1669 N N . LEU A 1 214 ? -8.584 -6.018 22.393 1.00 77.94 214 LEU A N 1
ATOM 1670 C CA . LEU A 1 214 ? -7.408 -5.958 23.272 1.00 77.94 214 LEU A CA 1
ATOM 1671 C C . LEU A 1 214 ? -7.666 -6.519 24.678 1.00 77.94 214 LEU A C 1
ATOM 1673 O O . LEU A 1 214 ? -6.825 -7.230 25.229 1.00 77.94 214 LEU A O 1
ATOM 1677 N N . ASN A 1 215 ? -8.841 -6.259 25.254 1.00 69.12 215 ASN A N 1
ATOM 1678 C CA . ASN A 1 215 ? -9.216 -6.832 26.551 1.00 69.12 215 ASN A CA 1
ATOM 1679 C C . ASN A 1 215 ? -9.345 -8.365 26.488 1.00 69.12 215 ASN A C 1
ATOM 1681 O O . ASN A 1 215 ? -8.979 -9.052 27.442 1.00 69.12 215 ASN A O 1
ATOM 1685 N N . GLY A 1 216 ? -9.804 -8.905 25.354 1.00 63.25 216 GLY A N 1
ATOM 1686 C CA . GLY A 1 216 ? -9.768 -10.343 25.083 1.00 63.25 216 GLY A CA 1
ATOM 1687 C C . GLY A 1 216 ? -8.341 -10.901 25.098 1.00 63.25 216 GLY A C 1
ATOM 1688 O O . GLY A 1 216 ? -8.099 -11.943 25.709 1.00 63.25 216 GLY A O 1
ATOM 1689 N N . PHE A 1 217 ? -7.372 -10.184 24.513 1.00 60.53 217 PHE A N 1
ATOM 1690 C CA . PHE A 1 217 ? -5.960 -10.584 24.573 1.00 60.53 217 PHE A CA 1
ATOM 1691 C C . PHE A 1 217 ? -5.424 -10.587 26.005 1.00 60.53 217 PHE A C 1
ATOM 1693 O O . PHE A 1 217 ? -4.803 -11.570 26.407 1.00 60.53 217 PHE A O 1
ATOM 1700 N N . LYS A 1 218 ? -5.722 -9.556 26.806 1.00 57.69 218 LYS A N 1
ATOM 1701 C CA . LYS A 1 218 ? -5.301 -9.487 28.215 1.00 57.69 218 LYS A CA 1
ATOM 1702 C C . LYS A 1 218 ? -5.777 -10.704 29.020 1.00 57.69 218 LYS A C 1
ATOM 1704 O O . LYS A 1 218 ? -4.968 -11.355 29.680 1.00 57.69 218 LYS A O 1
ATOM 1709 N N . ASN A 1 219 ? -7.052 -11.071 28.893 1.00 58.94 2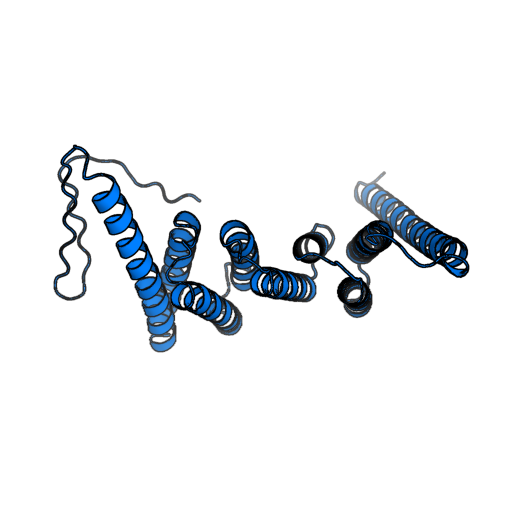19 ASN A N 1
ATOM 1710 C CA . ASN A 1 219 ? -7.619 -12.233 29.587 1.00 58.94 219 ASN A CA 1
ATOM 1711 C C . ASN A 1 219 ? -6.990 -13.565 29.116 1.00 58.94 219 ASN A C 1
ATOM 1713 O O . ASN A 1 219 ? -6.826 -14.499 29.905 1.00 58.94 219 ASN A O 1
ATOM 1717 N N . ASN A 1 220 ? -6.589 -13.655 27.842 1.00 58.38 220 ASN A N 1
ATOM 1718 C CA . ASN A 1 220 ? -5.887 -14.822 27.295 1.00 58.38 220 ASN A CA 1
ATOM 1719 C C . ASN A 1 220 ? -4.455 -14.971 27.837 1.00 58.38 220 ASN A C 1
ATOM 1721 O O . ASN A 1 220 ? -3.964 -16.094 27.929 1.00 58.38 220 ASN A O 1
ATOM 1725 N N . TYR A 1 221 ? -3.781 -13.874 28.198 1.00 53.97 221 TYR A N 1
ATOM 1726 C CA . TYR A 1 221 ? -2.473 -13.927 28.860 1.00 53.9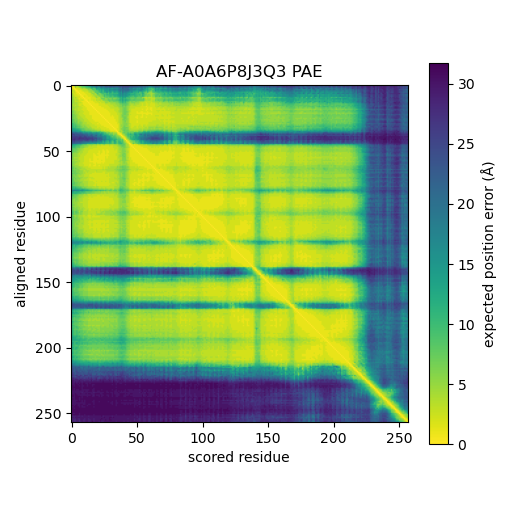7 221 TYR A CA 1
ATOM 1727 C C . TYR A 1 221 ? -2.597 -14.254 30.347 1.00 53.97 221 TYR A C 1
ATOM 1729 O O . TYR A 1 221 ? -1.807 -15.046 30.853 1.00 53.97 221 TYR A O 1
ATOM 1737 N N . GLU A 1 222 ? -3.596 -13.696 31.035 1.00 51.06 222 GLU A N 1
ATOM 1738 C CA . GLU A 1 222 ? -3.848 -13.983 32.454 1.00 51.06 222 GLU A CA 1
ATOM 1739 C C . GLU A 1 222 ? -4.210 -15.462 32.668 1.00 51.06 222 GLU A C 1
ATOM 1741 O O . GLU A 1 222 ? -3.589 -16.124 33.493 1.00 51.06 222 GLU A O 1
ATOM 1746 N N . SER A 1 223 ? -5.089 -16.027 31.834 1.00 53.03 223 SER A N 1
ATOM 1747 C CA . SER A 1 223 ? -5.435 -17.460 31.879 1.00 53.03 223 SER A CA 1
ATOM 1748 C C . SER A 1 223 ? -4.282 -18.404 31.500 1.00 53.03 223 SER A C 1
ATOM 1750 O O . SER A 1 223 ? -4.237 -19.543 31.961 1.00 53.03 223 SER A O 1
ATOM 1752 N N . LYS A 1 224 ? -3.313 -17.953 30.688 1.00 50.00 224 LYS A N 1
ATOM 1753 C CA . LYS A 1 224 ? -2.080 -18.714 30.393 1.00 50.00 224 LYS A CA 1
ATOM 1754 C C . LYS A 1 224 ? -1.026 -18.612 31.497 1.00 50.00 224 LYS A C 1
ATOM 1756 O O . LYS A 1 224 ? -0.148 -19.469 31.562 1.00 50.00 224 LYS A O 1
ATOM 1761 N N . ASN A 1 225 ? -1.132 -17.598 32.355 1.00 44.12 225 ASN A N 1
ATOM 1762 C CA . ASN A 1 225 ? -0.214 -17.312 33.455 1.00 44.12 225 ASN A CA 1
ATOM 1763 C C . ASN A 1 225 ? -0.757 -17.741 34.831 1.00 44.12 225 ASN A C 1
ATOM 1765 O O . ASN A 1 225 ? -0.153 -17.399 35.847 1.00 44.12 225 ASN A O 1
ATOM 1769 N N . ASP A 1 226 ? -1.799 -18.581 34.889 1.00 41.97 226 ASP A N 1
ATOM 1770 C CA . ASP A 1 226 ? -2.276 -19.221 36.133 1.00 41.97 226 ASP A CA 1
ATOM 1771 C C . ASP A 1 226 ? -1.249 -20.186 36.779 1.00 41.97 226 ASP A C 1
ATOM 1773 O O . ASP A 1 226 ? -1.507 -20.821 37.801 1.00 41.97 226 ASP A O 1
ATOM 1777 N N . GLY A 1 227 ? -0.027 -20.241 36.243 1.00 43.12 227 GLY A N 1
ATOM 1778 C CA . GLY A 1 227 ? 1.178 -20.656 36.950 1.00 43.12 227 GLY A CA 1
ATOM 1779 C C . GLY A 1 227 ? 1.911 -19.480 37.611 1.00 43.12 227 GLY A C 1
ATOM 1780 O O . GLY A 1 227 ? 3.043 -19.199 37.236 1.00 43.12 227 GLY A O 1
ATOM 1781 N N . ASN A 1 228 ? 1.299 -18.882 38.642 1.00 44.19 228 ASN A N 1
ATOM 1782 C CA . ASN A 1 228 ? 1.940 -18.094 39.710 1.00 44.19 228 ASN A CA 1
ATOM 1783 C C . ASN A 1 228 ? 2.502 -16.693 39.336 1.00 44.19 228 ASN A C 1
ATOM 1785 O O . ASN A 1 228 ? 3.606 -16.604 38.816 1.00 44.19 228 ASN A O 1
ATOM 1789 N N . ILE A 1 229 ? 1.777 -15.611 39.692 1.00 36.88 229 ILE A N 1
ATOM 1790 C CA . ILE A 1 229 ? 2.223 -14.347 40.359 1.00 36.88 229 ILE A CA 1
ATOM 1791 C C . ILE A 1 229 ? 1.020 -13.361 40.423 1.00 36.88 229 ILE A C 1
ATOM 1793 O O . ILE A 1 229 ? 0.358 -13.159 39.407 1.00 36.88 229 ILE A O 1
ATOM 1797 N N . PRO A 1 230 ? 0.724 -12.687 41.560 1.00 43.56 230 PRO A N 1
ATOM 1798 C CA . PRO A 1 230 ? -0.381 -11.731 41.645 1.00 43.56 230 PRO A CA 1
ATOM 1799 C C . PRO A 1 230 ? 0.078 -10.303 41.312 1.00 43.56 230 PRO A C 1
ATOM 1801 O O . PRO A 1 230 ? 1.003 -9.783 41.933 1.00 43.56 230 PRO A O 1
ATOM 1804 N N . SER A 1 231 ? -0.605 -9.609 40.398 1.00 33.81 231 SER A N 1
ATOM 1805 C CA . SER A 1 231 ? -0.544 -8.140 40.295 1.00 33.81 231 SER A CA 1
ATOM 1806 C C . SER A 1 231 ? -1.846 -7.583 39.717 1.00 33.81 231 SER A C 1
ATOM 1808 O O . SER A 1 231 ? -2.162 -7.760 38.546 1.00 33.81 231 SER A O 1
ATOM 1810 N N . LYS A 1 232 ? -2.625 -6.931 40.587 1.00 41.91 232 LYS A N 1
ATOM 1811 C CA . LYS A 1 232 ? -3.932 -6.328 40.303 1.00 41.91 232 LYS A CA 1
ATOM 1812 C C . LYS A 1 232 ? -3.795 -5.101 39.395 1.00 41.91 232 LYS A C 1
ATOM 1814 O O . LYS A 1 232 ? -3.156 -4.128 39.781 1.00 41.91 232 LYS A O 1
ATOM 1819 N N . VAL A 1 233 ? -4.517 -5.100 38.275 1.00 38.84 233 VAL A N 1
ATOM 1820 C CA . VAL A 1 233 ? -4.939 -3.884 37.560 1.00 38.84 233 VAL A CA 1
ATOM 1821 C C . VAL A 1 233 ? -6.462 -3.919 37.475 1.00 38.84 233 VAL A C 1
ATOM 1823 O O . VAL A 1 233 ? -7.015 -4.679 36.682 1.00 38.84 233 VAL A O 1
ATOM 1826 N N . HIS A 1 234 ? -7.141 -3.117 38.298 1.00 34.94 234 HIS A N 1
ATOM 1827 C CA . HIS A 1 234 ? -8.591 -2.939 38.216 1.00 34.94 234 HIS A CA 1
ATOM 1828 C C . HIS A 1 234 ? -8.916 -1.772 37.284 1.00 34.94 234 HIS A C 1
ATOM 1830 O O . HIS A 1 234 ? -8.517 -0.638 37.536 1.00 34.94 234 HIS A O 1
ATOM 1836 N N . VAL A 1 235 ? -9.661 -2.060 36.220 1.00 36.12 235 VAL A N 1
ATOM 1837 C 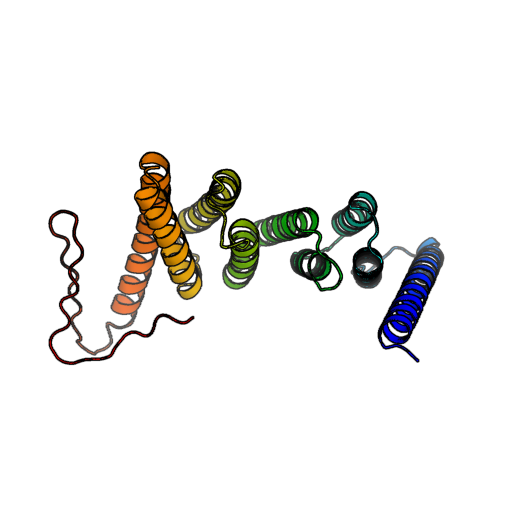CA . VAL A 1 235 ? -10.325 -1.051 35.392 1.00 36.12 235 VAL A CA 1
ATOM 1838 C C . VAL A 1 235 ? -11.765 -0.972 35.878 1.00 36.12 235 VAL A C 1
ATOM 1840 O O . VAL A 1 235 ? -12.479 -1.972 35.828 1.00 36.12 235 VAL A O 1
ATOM 1843 N N . GLN A 1 236 ? -12.184 0.189 36.376 1.00 32.31 236 GLN A N 1
ATOM 1844 C CA . GLN A 1 236 ? -13.559 0.417 36.811 1.00 32.31 236 GLN A CA 1
ATOM 1845 C C . GLN A 1 236 ? -14.229 1.378 35.827 1.00 32.31 236 GLN A C 1
ATOM 1847 O O . GLN A 1 236 ? -13.740 2.482 35.592 1.00 32.31 236 GLN A O 1
ATOM 1852 N N . VAL A 1 237 ? -15.311 0.913 35.202 1.00 35.91 237 VAL A N 1
ATOM 1853 C CA . VAL A 1 237 ? -16.116 1.686 34.252 1.00 35.91 237 VAL A CA 1
ATOM 1854 C C . VAL A 1 237 ? -17.335 2.200 35.005 1.00 35.91 237 VAL A C 1
ATOM 1856 O O . VAL A 1 237 ? -18.259 1.437 35.267 1.00 35.91 237 VAL A O 1
ATOM 1859 N N . GLU A 1 238 ? -17.353 3.487 35.340 1.00 31.11 238 GLU A N 1
ATOM 1860 C CA . GLU A 1 238 ? -18.570 4.164 35.790 1.00 31.11 238 GLU A CA 1
ATOM 1861 C C . GLU A 1 238 ? -18.867 5.351 34.870 1.00 31.11 238 GLU A C 1
ATOM 1863 O O . GLU A 1 238 ? -18.013 6.196 34.608 1.00 31.11 238 GLU A O 1
ATOM 1868 N N . ASN A 1 239 ? -20.097 5.378 34.349 1.00 31.58 239 ASN A N 1
ATOM 1869 C CA . ASN A 1 239 ? -20.735 6.522 33.692 1.00 31.58 239 ASN A CA 1
ATOM 1870 C C . ASN A 1 239 ? -19.868 7.288 32.675 1.00 31.58 239 ASN A C 1
ATOM 1872 O O . ASN A 1 239 ? -19.773 8.514 32.707 1.00 31.58 239 ASN A O 1
ATOM 1876 N N . GLY A 1 240 ? -19.267 6.561 31.728 1.00 37.09 240 GLY A N 1
ATOM 1877 C CA . GLY A 1 240 ? -18.715 7.152 30.504 1.00 37.09 240 GLY A CA 1
ATOM 1878 C C . GLY A 1 240 ? -17.437 7.982 30.670 1.00 37.09 240 GLY A C 1
ATOM 1879 O O . GLY A 1 240 ? -17.057 8.671 29.729 1.00 37.09 240 GLY A O 1
ATOM 1880 N N . SER A 1 241 ? -16.751 7.908 31.814 1.00 26.72 241 SER A N 1
ATOM 1881 C CA . SER A 1 241 ? -15.417 8.499 32.000 1.00 26.72 241 SER A CA 1
ATOM 1882 C C . SER A 1 241 ? -14.416 7.440 32.469 1.00 26.72 241 SER A C 1
ATOM 1884 O O . SER A 1 241 ? -14.611 6.813 33.505 1.00 26.72 241 SER A O 1
ATOM 1886 N N . PHE A 1 242 ? -13.324 7.248 31.721 1.00 40.19 242 PHE A N 1
ATOM 1887 C CA . PHE A 1 242 ? -12.193 6.430 32.170 1.00 40.19 242 PHE A CA 1
ATOM 1888 C C . PHE A 1 242 ? -11.315 7.250 33.119 1.00 40.19 242 PHE A C 1
ATOM 1890 O O . PHE A 1 242 ? -10.727 8.248 32.710 1.00 40.19 242 PHE A O 1
ATOM 1897 N N . SER A 1 243 ? -11.191 6.811 34.371 1.00 25.05 243 SER A N 1
ATOM 1898 C CA . SER A 1 243 ? -10.186 7.324 35.308 1.00 25.05 243 SER A CA 1
ATOM 1899 C C . SER A 1 243 ? -9.126 6.251 35.558 1.00 25.05 243 SER A C 1
ATOM 1901 O O . SER A 1 243 ? -9.425 5.189 36.099 1.00 25.05 243 SER A O 1
ATOM 1903 N N . PHE A 1 244 ? -7.881 6.523 35.159 1.00 37.56 244 PHE A N 1
ATOM 1904 C CA . PHE A 1 244 ? -6.712 5.726 35.541 1.00 37.56 244 PHE A CA 1
ATOM 1905 C C . PHE A 1 244 ? -6.272 6.145 36.948 1.00 37.56 244 PHE A C 1
ATOM 1907 O O . PHE A 1 244 ? -5.746 7.241 37.131 1.00 37.56 244 PHE A O 1
ATOM 1914 N N . LEU A 1 245 ? -6.458 5.283 37.948 1.00 27.66 245 LEU A N 1
ATOM 1915 C CA . LEU A 1 245 ? -5.835 5.463 39.261 1.00 27.66 245 LEU A CA 1
ATOM 1916 C C . LEU A 1 245 ? -4.494 4.725 39.282 1.00 27.66 245 LEU A C 1
ATOM 1918 O O . LEU A 1 245 ? -4.428 3.530 39.558 1.00 27.66 245 LEU A O 1
ATOM 1922 N N . ILE A 1 246 ? -3.419 5.454 38.983 1.00 34.22 246 ILE A N 1
ATOM 1923 C CA . ILE A 1 246 ? -2.048 5.015 39.261 1.00 34.22 246 ILE A CA 1
ATOM 1924 C C . ILE A 1 246 ? -1.718 5.505 40.672 1.00 34.22 246 ILE A C 1
ATOM 1926 O O . ILE A 1 246 ? -1.532 6.704 40.883 1.00 34.22 246 ILE A O 1
ATOM 1930 N N . SER A 1 247 ? -1.668 4.609 41.663 1.00 27.41 247 SER A N 1
ATOM 1931 C CA . SER A 1 247 ? -1.180 5.002 42.985 1.00 27.41 247 SER A CA 1
ATOM 1932 C C . SER A 1 247 ? 0.345 5.144 42.955 1.00 27.41 247 SER A C 1
ATOM 1934 O O . SER A 1 247 ? 1.069 4.150 42.960 1.00 27.41 247 SER A O 1
ATOM 1936 N N . SER A 1 248 ? 0.774 6.405 42.990 1.00 27.50 248 SER A N 1
ATOM 1937 C CA . SER A 1 248 ? 2.054 6.919 43.496 1.00 27.50 248 SER A CA 1
ATOM 1938 C C . SER A 1 248 ? 3.296 6.877 42.585 1.00 27.50 248 SER A C 1
ATOM 1940 O O . SER A 1 248 ? 4.068 5.923 42.579 1.00 27.50 248 SER A O 1
ATOM 1942 N N . SER A 1 249 ? 3.542 8.067 42.015 1.00 24.84 249 SER A N 1
ATOM 1943 C CA . SER A 1 249 ? 4.821 8.722 41.662 1.00 24.84 249 SER A CA 1
ATOM 1944 C C . SER A 1 249 ? 5.396 8.580 40.240 1.00 24.84 249 SER A C 1
ATOM 1946 O O . SER A 1 249 ? 5.180 7.582 39.561 1.00 24.84 249 SER A O 1
ATOM 1948 N N . PRO A 1 250 ? 6.037 9.659 39.735 1.00 32.34 250 PRO A N 1
ATOM 1949 C CA . PRO A 1 250 ? 5.700 10.237 38.441 1.00 32.34 250 PRO A CA 1
ATOM 1950 C C . PRO A 1 250 ? 6.632 9.750 37.339 1.00 32.34 250 PRO A C 1
ATOM 1952 O O . PRO A 1 250 ? 7.847 9.919 37.418 1.00 32.34 250 PRO A O 1
ATOM 1955 N N . VAL A 1 251 ? 6.053 9.244 36.256 1.00 30.08 251 VAL A N 1
ATOM 1956 C CA . VAL A 1 251 ? 6.748 9.173 34.974 1.00 30.08 251 VAL A CA 1
ATOM 1957 C C . VAL A 1 251 ? 5.854 9.847 33.951 1.00 30.08 251 VAL A C 1
ATOM 1959 O O . VAL A 1 251 ? 4.807 9.342 33.559 1.00 30.08 251 VAL A O 1
ATOM 1962 N N . HIS A 1 252 ? 6.270 11.054 33.594 1.00 25.55 252 HIS A N 1
ATOM 1963 C CA . HIS A 1 252 ? 5.884 11.768 32.390 1.00 25.55 252 HIS A CA 1
ATOM 1964 C C . HIS A 1 252 ? 5.797 10.755 31.234 1.00 25.55 252 HIS A C 1
ATOM 1966 O O . HIS A 1 252 ? 6.815 10.155 30.909 1.00 25.55 252 HIS A O 1
ATOM 1972 N N . MET A 1 253 ? 4.622 10.524 30.635 1.00 29.09 253 MET A N 1
ATOM 1973 C CA . MET A 1 253 ? 4.559 9.840 29.338 1.00 29.09 253 MET A CA 1
ATOM 1974 C C . MET A 1 253 ? 4.965 10.865 28.278 1.00 29.09 253 MET A C 1
ATOM 1976 O O . MET A 1 253 ? 4.203 11.809 28.046 1.00 29.09 253 MET A O 1
ATOM 1980 N N . PRO A 1 254 ? 6.149 10.750 27.655 1.00 30.98 254 PRO A N 1
ATOM 1981 C CA . PRO A 1 254 ? 6.462 11.534 26.482 1.00 30.98 254 PRO A CA 1
ATOM 1982 C C . PRO A 1 254 ? 5.761 10.826 25.323 1.00 30.98 254 PRO A C 1
ATOM 1984 O O . PRO A 1 254 ? 6.148 9.731 24.917 1.00 30.98 254 PRO A O 1
ATOM 1987 N N . PHE A 1 255 ? 4.676 11.417 24.837 1.00 31.91 255 PHE A N 1
ATOM 1988 C CA . PHE A 1 255 ? 4.148 11.050 23.532 1.00 31.91 255 PHE A CA 1
ATOM 1989 C C . PHE A 1 255 ? 5.241 11.353 22.501 1.00 31.91 255 PHE A C 1
ATOM 1991 O O . PHE A 1 255 ? 5.723 12.480 22.437 1.00 31.91 255 PHE A O 1
ATOM 1998 N N . LEU A 1 256 ? 5.671 10.318 21.777 1.00 30.25 256 LEU A N 1
ATOM 1999 C CA . LEU A 1 256 ? 6.645 10.395 20.691 1.00 30.25 256 LEU A CA 1
ATOM 2000 C C . LEU A 1 256 ? 6.138 11.352 19.602 1.00 30.25 256 LEU A C 1
ATOM 2002 O O . LEU A 1 256 ? 5.166 11.040 18.910 1.00 30.25 256 LEU A O 1
ATOM 2006 N N . GLU A 1 257 ? 6.800 12.507 19.511 1.00 30.33 257 GLU A N 1
ATOM 2007 C CA . GLU A 1 257 ? 6.992 13.267 18.267 1.00 30.33 257 GLU A CA 1
ATOM 2008 C C . GLU A 1 257 ? 7.798 12.453 17.244 1.00 30.33 257 GLU A C 1
ATOM 2010 O O . GLU A 1 257 ? 8.673 11.657 17.667 1.00 30.33 257 GLU A O 1
#